Protein AF-A0A293LR95-F1 (afdb_monomer_lite)

Sequence (285 aa):
MDRLLIAPPTRTHLHTFGISVPTVKSVPVISGLSCTAEVAETAFYRFSTVPKTAVKLDGDFQRSINSRISNLPSVLGDGILLSRDGLRAVVHVVGESSPILRDVMTAVFNDTLMVDLRFSLHGQDSFFFVQPSQSKSEEDWVQLGRLGTMFNITKHTVDTTADGGSGGPKTLVDIRMHSTSVTVNIRYGTTLQDERQRLIRHFRRRAVAEAWALEQDLLKMGHKGSHDWTKGEAEELMDAGVVSRYFGTDIHDIERYPQLADDPTNVVFRKETSRKRRGRTRRPR

Secondary structure (DSSP, 8-state):
------PPPP---------------------HHHHHHHHHHHHHT----SPPP-----TTS--TTT-SSPPPPPTT-TTEEEEEETTEEEEEE-SS--HHHHHHHHHHHTT-EE----EEETTEEEEEEEES-STHHHHHHHHHHTTGGGSEEEEEEEEGGGTT-SS---EEEEEEEE-SSEEEEEEES--HHHHHHHHHHHHHHHHHHHHHHHHHHHHHTT---SS---HHHHHHHHHHSS-TTEEEEESS-TTT-GGGGG-GGGEEEEE--GGGTTS------

pLDDT: mean 78.79, std 19.75, range [27.72, 96.38]

Organism: Ornithodoros erraticus (NCBI:txid265619)

Foldseek 3Di:
DDDDDDDDDDPDDDPDPDPPPPPPPPPPPCDPVNVVVVVVVVVVPDPDPDPDPPPPPVPPPDPPPDPPDDDDADLLHPQWDWDDDPQAIAIGGGPDDDPLSNVLCCVQRGRWGWQPAWDADPQAIETETEAQAQVCPVVSVVSVVSCPPSWDKDKDWDFCPPVPDPDPTDIKIWIWTDDPRYIYIYIYNDDSVVVNVVVLVVLLVQLQLVLLVVQLVCLVVVHDHLDDDDPVQNVCCVPVSDGPQKGWDFQDDCVVVVNCSNHNVRTDIDGHDPPPPPPDDDDDD

Structure (mmCIF, N/CA/C/O backbone):
data_AF-A0A293LR95-F1
#
_entry.id   AF-A0A293LR95-F1
#
loop_
_atom_site.group_PDB
_atom_site.id
_atom_site.type_symbol
_atom_site.label_atom_id
_atom_site.label_alt_id
_atom_site.label_comp_id
_atom_site.label_asym_id
_atom_site.label_entity_id
_atom_site.label_seq_id
_atom_site.pdbx_PDB_ins_code
_atom_site.Cartn_x
_atom_site.Cartn_y
_atom_site.Cartn_z
_atom_site.occupancy
_atom_site.B_iso_or_equiv
_atom_site.auth_seq_id
_atom_site.auth_comp_id
_atom_site.auth_asym_id
_atom_site.auth_atom_id
_atom_site.pdbx_PDB_model_num
ATOM 1 N N . MET A 1 1 ? -31.761 -65.624 -28.614 1.00 40.03 1 MET A N 1
ATOM 2 C CA . MET A 1 1 ? -30.452 -65.011 -28.309 1.00 40.03 1 MET A CA 1
ATOM 3 C C . MET A 1 1 ? -30.732 -63.641 -27.729 1.00 40.03 1 MET A C 1
ATOM 5 O O . MET A 1 1 ? -30.937 -62.692 -28.473 1.00 40.03 1 MET A O 1
ATOM 9 N N . ASP A 1 2 ? -30.837 -63.591 -26.405 1.00 35.81 2 ASP A N 1
ATOM 10 C CA . ASP A 1 2 ? -31.051 -62.370 -25.638 1.00 35.81 2 ASP A CA 1
ATOM 11 C C . ASP A 1 2 ? -29.798 -61.499 -25.636 1.00 35.81 2 ASP A C 1
ATOM 13 O O . ASP A 1 2 ? -28.707 -61.966 -25.302 1.00 35.81 2 ASP A O 1
ATOM 17 N N . ARG A 1 3 ? -29.974 -60.208 -25.918 1.00 36.19 3 ARG A N 1
ATOM 18 C CA . ARG A 1 3 ? -29.158 -59.153 -25.317 1.00 36.19 3 ARG A CA 1
ATOM 19 C C . ARG A 1 3 ? -30.069 -57.999 -24.917 1.00 36.19 3 ARG A C 1
ATOM 21 O O . ARG A 1 3 ? -30.550 -57.250 -25.760 1.00 36.19 3 ARG A O 1
ATOM 28 N N . LEU A 1 4 ? -30.289 -57.901 -23.606 1.00 33.72 4 LEU A N 1
ATOM 29 C CA . LEU A 1 4 ? -30.849 -56.739 -22.927 1.00 33.72 4 LEU A CA 1
ATOM 30 C C . LEU A 1 4 ? -30.037 -55.482 -23.271 1.00 33.72 4 LEU A C 1
ATOM 32 O O . LEU A 1 4 ? -28.825 -55.449 -23.058 1.00 33.72 4 LEU A O 1
ATOM 36 N N . LEU A 1 5 ? -30.722 -54.431 -23.721 1.00 36.03 5 LEU A N 1
ATOM 37 C CA . LEU A 1 5 ? -30.224 -53.061 -23.656 1.00 36.03 5 LEU A CA 1
ATOM 38 C C . LEU A 1 5 ? -30.833 -52.403 -22.419 1.00 36.03 5 LEU A C 1
ATOM 40 O O . LEU A 1 5 ? -32.041 -52.198 -22.326 1.00 36.03 5 LEU A O 1
ATOM 44 N N . ILE A 1 6 ? -29.969 -52.127 -21.447 1.00 37.50 6 ILE A N 1
ATOM 45 C CA . ILE A 1 6 ? -30.283 -51.400 -20.221 1.00 37.50 6 ILE A CA 1
ATOM 46 C C . ILE A 1 6 ? -30.475 -49.929 -20.600 1.00 37.50 6 ILE A C 1
ATOM 48 O O . ILE A 1 6 ? -29.542 -49.274 -21.063 1.00 37.50 6 ILE A O 1
ATOM 52 N N . ALA A 1 7 ? -31.690 -49.416 -20.416 1.00 36.31 7 ALA A N 1
ATOM 53 C CA . ALA A 1 7 ? -31.986 -47.996 -20.542 1.00 36.31 7 ALA A CA 1
ATOM 54 C C . ALA A 1 7 ? -31.411 -47.232 -19.331 1.00 36.31 7 ALA A C 1
ATOM 56 O O . ALA A 1 7 ? -31.659 -47.639 -18.192 1.00 36.31 7 ALA A O 1
ATOM 57 N N . PRO A 1 8 ? -30.669 -46.127 -19.524 1.00 37.28 8 PRO A N 1
ATOM 58 C CA . PRO A 1 8 ? -30.324 -45.241 -18.424 1.00 37.28 8 PRO A CA 1
ATOM 59 C C . PRO A 1 8 ? -31.565 -44.436 -17.986 1.00 37.28 8 PRO A C 1
ATOM 61 O O . PRO A 1 8 ? -32.399 -44.075 -18.821 1.00 37.28 8 PRO A O 1
ATOM 64 N N . PRO A 1 9 ? -31.720 -44.167 -16.678 1.00 35.94 9 PRO A N 1
ATOM 65 C CA . PRO A 1 9 ? -32.962 -43.664 -16.109 1.00 35.94 9 PRO A CA 1
ATOM 66 C C . PRO A 1 9 ? -33.277 -42.231 -16.548 1.00 35.94 9 PRO A C 1
ATOM 68 O O . PRO A 1 9 ? -32.452 -41.319 -16.475 1.00 35.94 9 PRO A O 1
ATOM 71 N N . THR A 1 10 ? -34.533 -42.045 -16.944 1.00 37.34 10 THR A N 1
ATOM 72 C CA . THR A 1 10 ? -35.208 -40.766 -17.158 1.00 37.34 10 THR A CA 1
ATOM 73 C C . THR A 1 10 ? -35.093 -39.883 -15.919 1.00 37.34 10 THR A C 1
ATOM 75 O O . THR A 1 10 ? -35.574 -40.251 -14.845 1.00 37.34 10 THR A O 1
ATOM 78 N N . ARG A 1 11 ? -34.494 -38.695 -16.059 1.00 34.59 11 ARG A N 1
ATOM 79 C CA . ARG A 1 11 ? -34.481 -37.686 -14.996 1.00 34.59 11 ARG A CA 1
ATOM 80 C C . ARG A 1 11 ? -35.870 -37.054 -14.911 1.00 34.59 11 ARG A C 1
ATOM 82 O O . ARG A 1 11 ? -36.203 -36.124 -15.637 1.00 34.59 11 ARG A O 1
ATOM 89 N N . THR A 1 12 ? -36.691 -37.634 -14.047 1.00 32.47 12 THR A N 1
ATOM 90 C CA . THR A 1 12 ? -37.993 -37.128 -13.623 1.00 32.47 12 THR A CA 1
ATOM 91 C C . THR A 1 12 ? -37.877 -35.693 -13.118 1.00 32.47 12 THR A C 1
ATOM 93 O O . THR A 1 12 ? -36.988 -35.375 -12.325 1.00 32.47 12 THR A O 1
ATOM 96 N N . HIS A 1 13 ? -38.809 -34.847 -13.560 1.00 38.03 13 HIS A N 1
ATOM 97 C CA . HIS A 1 13 ? -39.104 -33.552 -12.963 1.00 38.03 13 HIS A CA 1
ATOM 98 C C . HIS A 1 13 ? -39.199 -33.679 -11.438 1.00 38.03 13 HIS A C 1
ATOM 100 O O . HIS A 1 13 ? -40.112 -34.313 -10.915 1.00 38.03 13 HIS A O 1
ATOM 106 N N . LEU A 1 14 ? -38.285 -33.024 -10.731 1.00 29.05 14 LEU A N 1
ATOM 107 C CA . LEU A 1 14 ? -38.487 -32.624 -9.349 1.00 29.05 14 LEU A CA 1
ATOM 108 C C . LEU A 1 14 ? -38.259 -31.120 -9.297 1.00 29.05 14 LEU A C 1
ATOM 110 O O . LEU A 1 14 ? -37.135 -30.630 -9.381 1.00 29.05 14 LEU A O 1
ATOM 114 N N . HIS A 1 15 ? -39.370 -30.391 -9.194 1.00 37.19 15 HIS A N 1
ATOM 115 C CA . HIS A 1 15 ? -39.372 -29.051 -8.636 1.00 37.19 15 HIS A CA 1
ATOM 116 C C . HIS A 1 15 ? -38.842 -29.163 -7.207 1.00 37.19 15 HIS A C 1
ATOM 118 O O . HIS A 1 15 ? -39.551 -29.558 -6.286 1.00 37.19 15 HIS A O 1
ATOM 124 N N . THR A 1 16 ? -37.570 -28.844 -7.025 1.00 27.72 16 THR A N 1
ATOM 125 C CA . THR A 1 16 ? -36.994 -28.582 -5.715 1.00 27.72 16 THR A CA 1
ATOM 126 C C . THR A 1 16 ? -36.481 -27.158 -5.774 1.00 27.72 16 THR A C 1
ATOM 128 O O . THR A 1 16 ? -35.630 -26.839 -6.602 1.00 27.72 16 THR A O 1
ATOM 131 N N . PHE A 1 17 ? -37.039 -26.293 -4.928 1.00 37.84 17 PHE A N 1
ATOM 132 C CA . PHE A 1 17 ? -36.485 -24.978 -4.627 1.00 37.84 17 PHE A CA 1
ATOM 133 C C . PHE A 1 17 ? -35.116 -25.182 -3.966 1.00 37.84 17 PHE A C 1
ATOM 135 O O . PHE A 1 17 ? -34.981 -25.196 -2.747 1.00 37.84 17 PHE A O 1
ATOM 142 N N . GLY A 1 18 ? -34.107 -25.442 -4.791 1.00 28.31 18 GLY A N 1
ATOM 143 C CA . GLY A 1 18 ? -32.715 -25.493 -4.398 1.00 28.31 18 GLY A CA 1
ATOM 144 C C . GLY A 1 18 ? -32.164 -24.082 -4.450 1.00 28.31 18 GLY A C 1
ATOM 145 O O . GLY A 1 18 ? -32.133 -23.467 -5.514 1.00 28.31 18 GLY A O 1
ATOM 146 N N . ILE A 1 19 ? -31.740 -23.579 -3.294 1.00 31.78 19 ILE A N 1
ATOM 147 C CA . ILE A 1 19 ? -30.858 -22.421 -3.177 1.00 31.78 19 ILE A CA 1
ATOM 148 C C . ILE A 1 19 ? -29.710 -22.647 -4.164 1.00 31.78 19 ILE A C 1
ATOM 150 O O . ILE A 1 19 ? -28.880 -23.536 -3.965 1.00 31.78 19 ILE A O 1
ATOM 154 N N . SER A 1 20 ? -29.694 -21.892 -5.263 1.00 32.06 20 SER A N 1
ATOM 155 C CA . SER A 1 20 ? -28.559 -21.891 -6.169 1.00 32.06 20 SER A CA 1
ATOM 156 C C . SER A 1 20 ? -27.410 -21.261 -5.400 1.00 32.06 20 SER A C 1
ATOM 158 O O . SER A 1 20 ? -27.331 -20.039 -5.278 1.00 32.06 20 SER A O 1
ATOM 160 N N . VAL A 1 21 ? -26.532 -22.093 -4.847 1.00 33.56 21 VAL A N 1
ATOM 161 C CA . VAL A 1 21 ? -25.186 -21.648 -4.510 1.00 33.56 21 VAL A CA 1
ATOM 162 C C . VAL A 1 21 ? -24.643 -21.049 -5.806 1.00 33.56 21 VAL A C 1
ATOM 164 O O . VAL A 1 21 ? -24.606 -21.770 -6.809 1.00 33.56 21 VAL A O 1
ATOM 167 N N . PRO A 1 22 ? -24.293 -19.752 -5.854 1.00 35.66 22 PRO A N 1
ATOM 168 C CA . PRO A 1 22 ? -23.612 -19.215 -7.010 1.00 35.66 22 PRO A CA 1
ATOM 169 C C . PRO A 1 22 ? -22.263 -19.921 -7.043 1.00 35.66 22 PRO A C 1
ATOM 171 O O . PRO A 1 22 ? -21.322 -19.546 -6.348 1.00 35.66 22 PRO A O 1
ATOM 174 N N . THR A 1 23 ? -22.176 -21.002 -7.815 1.00 38.53 23 THR A N 1
ATOM 175 C CA . THR A 1 23 ? -20.898 -21.519 -8.267 1.00 38.53 23 THR A CA 1
ATOM 176 C C . THR A 1 23 ? -20.292 -20.366 -9.039 1.00 38.53 23 THR A C 1
ATOM 178 O O . THR A 1 23 ? -20.709 -20.081 -10.165 1.00 38.53 23 THR A O 1
ATOM 181 N N . VAL A 1 24 ? -19.380 -19.637 -8.395 1.00 41.62 24 VAL A N 1
ATOM 182 C CA . VAL A 1 24 ? -18.473 -18.729 -9.081 1.00 41.62 24 VAL A CA 1
ATOM 183 C C . VAL A 1 24 ? -17.899 -19.577 -10.199 1.00 41.62 24 VAL A C 1
ATOM 185 O O . VAL A 1 24 ? -17.197 -20.550 -9.927 1.00 41.62 24 VAL A O 1
ATOM 188 N N . LYS A 1 25 ? -18.304 -19.290 -11.441 1.00 39.50 25 LYS A N 1
ATOM 189 C CA . LYS A 1 25 ? -17.692 -19.888 -12.618 1.00 39.50 25 LYS A CA 1
ATOM 190 C C . LYS A 1 25 ? -16.235 -19.458 -12.527 1.00 39.50 25 LYS A C 1
ATOM 192 O O . LYS A 1 25 ? -15.903 -18.333 -12.890 1.00 39.50 25 LYS A O 1
ATOM 197 N N . SER A 1 26 ? -15.397 -20.314 -11.936 1.00 42.16 26 SER A N 1
ATOM 198 C CA . SER A 1 26 ? -13.949 -20.238 -12.059 1.00 42.16 26 SER A CA 1
ATOM 199 C C . SER A 1 26 ? -13.726 -20.017 -13.533 1.00 42.16 26 SER A C 1
ATOM 201 O O . SER A 1 26 ? -14.242 -20.833 -14.296 1.00 42.16 26 SER A O 1
ATOM 203 N N . VAL A 1 27 ? -13.110 -18.900 -13.919 1.00 47.06 27 VAL A N 1
ATOM 204 C CA . VAL A 1 27 ? -12.884 -18.578 -15.328 1.00 47.06 27 VAL A CA 1
ATOM 205 C C . VAL A 1 27 ? -12.235 -19.823 -15.920 1.00 47.06 27 VAL A C 1
ATOM 207 O O . VAL A 1 27 ? -11.077 -20.095 -15.588 1.00 47.06 27 VAL A O 1
ATOM 210 N N . PRO A 1 28 ? -12.972 -20.669 -16.668 1.00 54.28 28 PRO A N 1
ATOM 211 C CA . PRO A 1 28 ? -12.328 -21.814 -17.250 1.00 54.28 28 PRO A CA 1
ATOM 212 C C . PRO A 1 28 ? -11.357 -21.182 -18.235 1.00 54.28 28 PRO A C 1
ATOM 214 O O . PRO A 1 28 ? -11.666 -20.156 -18.847 1.00 54.28 28 PRO A O 1
ATOM 217 N N . VAL A 1 29 ? -10.179 -21.759 -18.406 1.00 57.78 29 VAL A N 1
ATOM 218 C CA . VAL A 1 29 ? -9.491 -21.543 -19.672 1.00 57.78 29 VAL A CA 1
ATOM 219 C C . VAL A 1 29 ? -10.462 -22.099 -20.709 1.00 57.78 29 VAL A C 1
ATOM 221 O O . VAL A 1 29 ? -10.585 -23.314 -20.854 1.00 57.78 29 VAL A O 1
ATOM 224 N N . ILE A 1 30 ? -11.278 -21.217 -21.294 1.00 60.97 30 ILE A N 1
ATOM 225 C CA . ILE A 1 30 ? -12.291 -21.579 -22.273 1.00 60.97 30 ILE A CA 1
ATOM 226 C C . ILE A 1 30 ? -11.470 -22.023 -23.469 1.00 60.97 30 ILE A C 1
ATOM 228 O O . ILE A 1 30 ? -10.958 -21.209 -24.235 1.00 60.97 30 ILE A O 1
ATOM 232 N N . SER A 1 31 ? -11.280 -23.332 -23.585 1.00 78.31 31 SER A N 1
ATOM 233 C CA . SER A 1 31 ? -10.776 -23.916 -24.810 1.00 78.31 31 SER A CA 1
ATOM 234 C C . SER A 1 31 ? -11.666 -23.427 -25.948 1.00 78.31 31 SER A C 1
ATOM 236 O O . SER A 1 31 ? -12.889 -23.329 -25.794 1.00 78.31 31 SER A O 1
ATOM 238 N N . GLY A 1 32 ? -11.076 -23.165 -27.115 1.00 76.38 32 GLY A N 1
ATOM 239 C CA . GLY A 1 32 ? -11.869 -22.918 -28.319 1.00 76.38 32 GLY A CA 1
ATOM 240 C C . GLY A 1 32 ? -12.933 -24.006 -28.502 1.00 76.38 32 GLY A C 1
ATOM 241 O O . GLY A 1 32 ? -14.066 -23.698 -28.847 1.00 76.38 32 GLY A O 1
ATOM 242 N N . LEU A 1 33 ? -12.618 -25.250 -28.115 1.00 81.31 33 LEU A N 1
ATOM 243 C CA . LEU A 1 33 ? -13.546 -26.378 -28.137 1.00 81.31 33 LEU A CA 1
ATOM 244 C C . LEU A 1 33 ? -14.716 -26.226 -27.157 1.00 81.31 33 LEU A C 1
ATOM 246 O O . LEU A 1 33 ? -15.849 -26.507 -27.538 1.00 81.31 33 LEU A O 1
ATOM 250 N N . SER A 1 34 ? -14.485 -25.750 -25.928 1.00 79.06 34 SER A N 1
ATOM 251 C CA . SER A 1 34 ? -15.588 -25.505 -24.986 1.00 79.06 34 SER A CA 1
ATOM 252 C C . SER A 1 34 ? -16.487 -24.369 -25.467 1.00 79.06 34 SER A C 1
ATOM 254 O O . SER A 1 34 ? -17.701 -24.477 -25.347 1.00 79.06 34 SER A O 1
ATOM 256 N N . CYS A 1 35 ? -15.909 -23.338 -26.095 1.00 77.62 35 CYS A N 1
ATOM 257 C CA . CYS A 1 35 ? -16.689 -22.293 -26.756 1.00 77.62 35 CYS A CA 1
ATOM 258 C C . CYS A 1 35 ? -17.521 -22.878 -27.910 1.00 77.62 35 CYS A C 1
ATOM 260 O O . CYS A 1 35 ? -18.722 -22.644 -27.982 1.00 77.62 35 CYS A O 1
ATOM 262 N N . THR A 1 36 ? -16.928 -23.711 -28.776 1.00 80.62 36 THR A N 1
ATOM 263 C CA . THR A 1 36 ? -17.678 -24.340 -29.877 1.00 80.62 36 THR A CA 1
ATOM 264 C C . THR A 1 36 ? -18.771 -25.290 -29.395 1.00 80.62 36 THR A C 1
ATOM 266 O O . THR A 1 36 ? -19.841 -25.328 -29.997 1.00 80.62 36 THR A O 1
ATOM 269 N N . ALA A 1 37 ? -18.534 -26.025 -28.306 1.00 82.94 37 ALA A N 1
ATOM 270 C CA . ALA A 1 37 ? -19.524 -26.911 -27.710 1.00 82.94 37 ALA A CA 1
ATOM 271 C C . ALA A 1 37 ? -20.702 -26.110 -27.141 1.00 82.94 37 ALA A C 1
ATOM 273 O O . ALA A 1 37 ? -21.846 -26.450 -27.418 1.00 82.94 37 ALA A O 1
ATOM 274 N N . GLU A 1 38 ? -20.434 -25.004 -26.441 1.00 81.69 38 GLU A N 1
ATOM 275 C CA . GLU A 1 38 ? -21.471 -24.100 -25.930 1.00 81.69 38 GLU A CA 1
ATOM 276 C C . GLU A 1 38 ? -22.263 -23.446 -27.075 1.00 81.69 38 GLU A C 1
ATOM 278 O O . GLU A 1 38 ? -23.490 -23.374 -27.029 1.00 81.69 38 GLU A O 1
ATOM 283 N N . VAL A 1 39 ? -21.598 -23.038 -28.161 1.00 82.88 39 VAL A N 1
ATOM 284 C CA . VAL A 1 39 ? -22.273 -22.521 -29.364 1.00 82.88 39 VAL A CA 1
ATOM 285 C C . VAL A 1 39 ? -23.169 -23.589 -30.004 1.00 82.88 39 VAL A C 1
ATOM 287 O O . VAL A 1 39 ? -24.309 -23.295 -30.362 1.00 82.88 39 VAL A O 1
ATOM 290 N N . ALA A 1 40 ? -22.696 -24.831 -30.124 1.00 84.38 40 ALA A N 1
ATOM 291 C CA . ALA A 1 40 ? -23.481 -25.928 -30.688 1.00 84.38 40 ALA A CA 1
ATOM 292 C C . ALA A 1 40 ? -24.675 -26.304 -29.793 1.00 84.38 40 ALA A C 1
ATOM 294 O O . ALA A 1 40 ? -25.784 -26.493 -30.287 1.00 84.38 40 ALA A O 1
ATOM 295 N N . GLU A 1 41 ? -24.469 -26.358 -28.479 1.00 84.19 41 GLU A N 1
ATOM 296 C CA . GLU A 1 41 ? -25.500 -26.663 -27.488 1.00 84.19 41 GLU A CA 1
ATOM 297 C C . GLU A 1 41 ? -26.581 -25.570 -27.446 1.00 84.19 41 GLU A C 1
ATOM 299 O O . GLU A 1 41 ? -27.778 -25.858 -27.513 1.00 84.19 41 GLU A O 1
ATOM 304 N N . THR A 1 42 ? -26.177 -24.298 -27.417 1.00 82.00 42 THR A N 1
ATOM 305 C CA . THR A 1 42 ? -27.111 -23.160 -27.437 1.00 82.00 42 THR A CA 1
ATOM 306 C C . THR A 1 42 ? -27.885 -23.062 -28.750 1.00 82.00 42 THR A C 1
ATOM 308 O O . THR A 1 42 ? -29.057 -22.680 -28.734 1.00 82.00 42 THR A O 1
ATOM 311 N N . ALA A 1 43 ? -27.272 -23.432 -29.880 1.00 81.44 43 ALA A N 1
ATOM 312 C CA . ALA A 1 43 ? -27.964 -23.554 -31.159 1.00 81.44 43 ALA A CA 1
ATOM 313 C C . ALA A 1 43 ? -28.956 -24.729 -31.168 1.00 81.44 43 ALA A C 1
ATOM 315 O O . ALA A 1 43 ? -30.063 -24.577 -31.679 1.00 81.44 43 ALA A O 1
ATOM 316 N N . PHE A 1 44 ? -28.600 -25.871 -30.571 1.00 84.12 44 PHE A N 1
ATOM 317 C CA . PHE A 1 44 ? -29.457 -27.057 -30.504 1.00 84.12 44 PHE A CA 1
ATOM 318 C C . PHE A 1 44 ? -30.724 -26.829 -29.665 1.00 84.12 44 PHE A C 1
ATOM 320 O O . PHE A 1 44 ? -31.817 -27.198 -30.087 1.00 84.12 44 PHE A O 1
ATOM 327 N N . TYR A 1 45 ? -30.616 -26.158 -28.513 1.00 83.62 45 TYR A N 1
ATOM 328 C CA . TYR A 1 45 ? -31.775 -25.827 -27.667 1.00 83.62 45 TYR A CA 1
ATOM 329 C C . TYR A 1 45 ? -32.612 -24.644 -28.178 1.00 83.62 45 TYR A C 1
ATOM 331 O O . TYR A 1 45 ? -33.565 -24.209 -27.522 1.00 83.62 45 TYR A O 1
ATOM 339 N N . ARG A 1 46 ? -32.278 -24.081 -29.344 1.00 78.56 46 ARG A N 1
ATOM 340 C CA . ARG A 1 46 ? -32.984 -22.932 -29.900 1.00 78.56 46 ARG A CA 1
ATOM 341 C C . ARG A 1 46 ? -34.186 -23.377 -30.732 1.00 78.56 46 ARG A C 1
ATOM 343 O O . ARG A 1 46 ? -34.066 -23.705 -31.904 1.00 78.56 46 ARG A O 1
ATOM 350 N N . PHE A 1 47 ? -35.375 -23.266 -30.148 1.00 82.50 47 PHE A N 1
ATOM 351 C CA . PHE A 1 47 ? -36.636 -23.616 -30.817 1.00 82.50 47 PHE A CA 1
ATOM 352 C C . PHE A 1 47 ? -37.121 -22.603 -31.872 1.00 82.50 47 PHE A C 1
ATOM 354 O O . PHE A 1 47 ? -38.002 -22.926 -32.662 1.00 82.50 47 PHE A O 1
ATOM 361 N N . SER A 1 48 ? -36.578 -21.379 -31.895 1.00 80.06 48 SER A N 1
ATOM 362 C CA . SER A 1 48 ? -36.975 -20.336 -32.853 1.00 80.06 48 SER A CA 1
ATOM 363 C C . SER A 1 48 ? -35.865 -20.026 -33.852 1.00 80.06 48 SER A C 1
ATOM 365 O O . SER A 1 48 ? -34.747 -19.667 -33.470 1.00 80.06 48 SER A O 1
ATOM 367 N N . THR A 1 49 ? -36.208 -20.089 -35.137 1.00 78.19 49 THR A N 1
ATOM 368 C CA . THR A 1 49 ? -35.350 -19.695 -36.263 1.00 78.19 49 THR A CA 1
ATOM 369 C C . THR A 1 49 ? -35.251 -18.180 -36.426 1.00 78.19 49 THR A C 1
ATOM 371 O O . THR A 1 49 ? -34.363 -17.694 -37.125 1.00 78.19 49 THR A O 1
ATOM 374 N N . VAL A 1 50 ? -36.119 -17.414 -35.755 1.00 79.69 50 VAL A N 1
ATOM 375 C CA . VAL A 1 50 ? -36.097 -15.953 -35.813 1.00 79.69 50 VAL A CA 1
ATOM 376 C C . VAL A 1 50 ? -34.853 -15.451 -35.070 1.00 79.69 50 VAL A C 1
ATOM 378 O O . VAL A 1 50 ? -34.674 -15.786 -33.889 1.00 79.69 50 VAL A O 1
ATOM 381 N N . PRO A 1 51 ? -33.961 -14.671 -35.714 1.00 69.12 51 PRO A N 1
ATOM 382 C CA . PRO A 1 51 ? -32.867 -14.001 -35.023 1.00 69.12 51 PRO A CA 1
ATOM 383 C C . PRO A 1 51 ? -33.444 -13.137 -33.900 1.00 69.12 51 PRO A C 1
ATOM 385 O O . PRO A 1 51 ? -34.373 -12.369 -34.135 1.00 69.12 51 PRO A O 1
ATOM 388 N N . LYS A 1 52 ? -32.919 -13.260 -32.669 1.00 63.31 52 LYS A N 1
ATOM 389 C CA . LYS A 1 52 ? -33.243 -12.284 -31.620 1.00 63.31 52 LYS A CA 1
ATOM 390 C C . LYS A 1 52 ? -32.923 -10.910 -32.201 1.00 63.31 52 LYS A C 1
ATOM 392 O O . LYS A 1 52 ? -31.796 -10.695 -32.642 1.00 63.31 52 LYS A O 1
ATOM 397 N N . THR A 1 53 ? -33.908 -10.021 -32.253 1.00 65.06 53 THR A N 1
ATOM 398 C CA . THR A 1 53 ? -33.692 -8.654 -32.718 1.00 65.06 53 THR A CA 1
ATOM 399 C C . THR A 1 53 ? -32.615 -8.038 -31.839 1.00 65.06 53 THR A C 1
ATOM 401 O O . THR A 1 53 ? -32.817 -7.891 -30.631 1.00 65.06 53 THR A O 1
ATOM 404 N N . ALA A 1 54 ? -31.474 -7.691 -32.431 1.00 63.41 54 ALA A N 1
ATOM 405 C CA . ALA A 1 54 ? -30.543 -6.769 -31.813 1.00 63.41 54 ALA A CA 1
ATOM 406 C C . ALA A 1 54 ? -31.252 -5.413 -31.799 1.00 63.41 54 ALA A C 1
ATOM 408 O O . ALA A 1 54 ? -31.109 -4.614 -32.721 1.00 63.41 54 ALA A O 1
ATOM 409 N N . VAL A 1 55 ? -32.097 -5.180 -30.787 1.00 55.22 55 VAL A N 1
ATOM 410 C CA . VAL A 1 55 ? -32.407 -3.811 -30.381 1.00 55.22 55 VAL A CA 1
ATOM 411 C C . VAL A 1 55 ? -31.050 -3.137 -30.311 1.00 55.22 55 VAL A C 1
ATOM 413 O O . VAL A 1 55 ? -30.153 -3.666 -29.652 1.00 55.22 55 VAL A O 1
ATOM 416 N N . LYS A 1 56 ? -30.887 -2.064 -31.083 1.00 51.19 56 LYS A N 1
ATOM 417 C CA . LYS A 1 56 ? -29.643 -1.318 -31.226 1.00 51.19 56 LYS A CA 1
ATOM 418 C C . LYS A 1 56 ? -29.344 -0.615 -29.898 1.00 51.19 56 LYS A C 1
ATOM 420 O O . LYS A 1 56 ? -29.491 0.588 -29.758 1.00 51.19 56 LYS A O 1
ATOM 425 N N . LEU A 1 57 ? -29.003 -1.397 -28.881 1.00 55.00 57 LEU A N 1
ATOM 426 C CA . LEU A 1 57 ? -28.056 -0.985 -27.872 1.00 55.00 57 LEU A CA 1
ATOM 427 C C . LEU A 1 57 ? -26.768 -0.887 -28.676 1.00 55.00 57 LEU A C 1
ATOM 429 O O . LEU A 1 57 ? -26.230 -1.929 -29.046 1.00 55.00 57 LEU A O 1
ATOM 433 N N . ASP A 1 58 ? -26.390 0.324 -29.093 1.00 52.12 58 ASP A N 1
ATOM 434 C CA . ASP A 1 58 ? -25.129 0.555 -29.797 1.00 52.12 58 ASP A CA 1
ATOM 435 C C . ASP A 1 58 ? -24.038 -0.236 -29.065 1.00 52.12 58 ASP A C 1
ATOM 437 O O . ASP A 1 58 ? -23.723 0.013 -27.900 1.00 52.12 58 ASP A O 1
ATOM 441 N N . GLY A 1 59 ? -23.564 -1.291 -29.730 1.00 49.75 59 GLY A N 1
ATOM 442 C CA . GLY A 1 59 ? -22.777 -2.376 -29.148 1.00 49.75 59 GLY A CA 1
ATOM 443 C C . GLY A 1 59 ? -21.339 -1.990 -28.822 1.00 49.75 59 GLY A C 1
ATOM 444 O O . GLY A 1 59 ? -20.508 -2.873 -28.635 1.00 49.75 59 GLY A O 1
ATOM 445 N N . ASP A 1 60 ? -21.045 -0.695 -28.731 1.00 49.91 60 ASP A N 1
ATOM 446 C CA . ASP A 1 60 ? -19.688 -0.169 -28.608 1.00 49.91 60 ASP A CA 1
ATOM 447 C C . ASP A 1 60 ? -19.257 0.114 -27.159 1.00 49.91 60 ASP A C 1
ATOM 449 O O . ASP A 1 60 ? -18.112 0.492 -26.926 1.00 49.91 60 ASP A O 1
ATOM 453 N N . PHE A 1 61 ? -20.099 -0.148 -26.149 1.00 48.75 61 PHE A N 1
ATOM 454 C CA . PHE A 1 61 ? -19.739 0.101 -24.739 1.00 48.75 61 PHE A CA 1
ATOM 455 C C . PHE A 1 61 ? -19.936 -1.074 -23.782 1.00 48.75 61 PHE A C 1
ATOM 457 O O . PHE A 1 61 ? -20.181 -0.883 -22.592 1.00 48.75 61 PHE A O 1
ATOM 464 N N . GLN A 1 62 ? -19.750 -2.309 -24.247 1.00 49.41 62 GLN A N 1
ATOM 465 C CA . GLN A 1 62 ? -19.580 -3.417 -23.307 1.00 49.41 62 GLN A CA 1
ATOM 466 C C . GLN A 1 62 ? -18.390 -4.303 -23.661 1.00 49.41 62 GLN A C 1
ATOM 468 O O . GLN A 1 62 ? -18.511 -5.500 -23.908 1.00 49.41 62 GLN A O 1
ATOM 473 N N . ARG A 1 63 ? -17.184 -3.727 -23.551 1.00 51.50 63 ARG A N 1
ATOM 474 C CA . ARG A 1 63 ? -16.062 -4.540 -23.068 1.00 51.50 63 ARG A CA 1
ATOM 475 C C . ARG A 1 63 ? -16.487 -5.118 -21.716 1.00 51.50 63 ARG A C 1
ATOM 477 O O . ARG A 1 63 ? -16.817 -4.376 -20.793 1.00 51.50 63 ARG A O 1
ATOM 484 N N . SER A 1 64 ? -16.493 -6.443 -21.595 1.00 52.56 64 SER A N 1
ATOM 485 C CA . SER A 1 64 ? -16.941 -7.185 -20.408 1.00 52.56 64 SER A CA 1
ATOM 486 C C . SER A 1 64 ? -15.974 -7.094 -19.217 1.00 52.56 64 SER A C 1
ATOM 488 O O . SER A 1 64 ? -15.841 -8.042 -18.446 1.00 52.56 64 SER A O 1
ATOM 490 N N . ILE A 1 65 ? -15.276 -5.970 -19.064 1.00 54.44 65 ILE A N 1
ATOM 491 C CA . ILE A 1 65 ? -14.459 -5.656 -17.895 1.00 54.44 65 ILE A CA 1
ATOM 492 C C . ILE A 1 65 ? -14.895 -4.264 -17.420 1.00 54.44 65 ILE A C 1
ATOM 494 O O . ILE A 1 65 ? -14.196 -3.274 -17.574 1.00 54.44 65 ILE A O 1
ATOM 498 N N . ASN A 1 66 ? -16.118 -4.193 -16.890 1.00 54.03 66 ASN A N 1
ATOM 499 C CA . ASN A 1 66 ? -16.583 -3.139 -15.982 1.00 54.03 66 ASN A CA 1
ATOM 500 C C . ASN A 1 66 ? -16.439 -1.661 -16.413 1.00 54.03 66 ASN A C 1
ATOM 502 O O . ASN A 1 66 ? -16.153 -0.827 -15.559 1.00 54.03 66 ASN A O 1
ATOM 506 N N . SER A 1 67 ? -16.731 -1.258 -17.654 1.00 53.81 67 SER A N 1
ATOM 507 C CA . SER A 1 67 ? -16.814 0.185 -17.974 1.00 53.81 67 SER A CA 1
ATOM 508 C C . SER A 1 67 ? -18.194 0.783 -17.660 1.00 53.81 67 SER A C 1
ATOM 510 O O . SER A 1 67 ? -18.829 1.387 -18.520 1.00 53.81 67 SER A O 1
ATOM 512 N N . ARG A 1 68 ? -18.696 0.618 -16.425 1.00 58.59 68 ARG A N 1
ATOM 513 C CA . ARG A 1 68 ? -19.891 1.376 -15.977 1.00 58.59 68 ARG A CA 1
ATOM 514 C C . ARG A 1 68 ? -19.572 2.846 -15.675 1.00 58.59 68 ARG A C 1
ATOM 516 O O . ARG A 1 68 ? -20.469 3.609 -15.340 1.00 58.59 68 ARG A O 1
ATOM 523 N N . ILE A 1 69 ? -18.293 3.209 -15.733 1.00 69.00 69 ILE A N 1
ATOM 524 C CA . ILE A 1 69 ? -17.737 4.515 -15.393 1.00 69.00 69 ILE A CA 1
ATOM 525 C C . ILE A 1 69 ? -16.662 4.835 -16.443 1.00 69.00 69 ILE A C 1
ATOM 527 O O . ILE A 1 69 ? -16.038 3.919 -16.989 1.00 69.00 69 ILE A O 1
ATOM 531 N N . SER A 1 70 ? -16.458 6.121 -16.734 1.00 72.81 70 SER A N 1
ATOM 532 C CA . SER A 1 70 ? -15.343 6.605 -17.553 1.00 72.81 70 SER A CA 1
ATOM 533 C C . SER A 1 70 ? -14.000 6.165 -16.966 1.00 72.81 70 SER A C 1
ATOM 535 O O . SER A 1 70 ? -13.786 6.260 -15.756 1.00 72.81 70 SER A O 1
ATOM 537 N N . ASN A 1 71 ? -13.081 5.716 -17.816 1.00 70.50 71 ASN A N 1
ATOM 538 C CA . ASN A 1 71 ? -11.720 5.404 -17.402 1.00 70.50 71 ASN A CA 1
ATOM 539 C C . ASN A 1 71 ? -10.939 6.689 -17.097 1.00 70.50 71 ASN A C 1
ATOM 541 O O . ASN A 1 71 ? -11.020 7.677 -17.823 1.00 70.50 71 ASN A O 1
ATOM 545 N N . LEU A 1 72 ? -10.147 6.656 -16.028 1.00 71.75 72 LEU A N 1
ATOM 546 C CA . LEU A 1 72 ? -9.078 7.630 -15.848 1.00 71.75 72 LEU A CA 1
ATOM 547 C C . LEU A 1 72 ? -7.921 7.273 -16.794 1.00 71.75 72 LEU A C 1
ATOM 549 O O . LEU A 1 72 ? -7.713 6.084 -17.069 1.00 71.75 72 LEU A O 1
ATOM 553 N N . PRO A 1 73 ? -7.171 8.269 -17.298 1.00 71.44 73 PRO A N 1
ATOM 554 C CA . PRO A 1 73 ? -5.974 8.002 -18.084 1.00 71.44 73 PRO A CA 1
ATOM 555 C C . PRO A 1 73 ? -4.986 7.145 -17.280 1.00 71.44 73 PRO A C 1
ATOM 557 O O . PRO A 1 73 ? -4.881 7.277 -16.057 1.00 71.44 73 PRO A O 1
ATOM 560 N N . SER A 1 74 ? -4.273 6.253 -17.974 1.00 74.38 74 SER A N 1
ATOM 561 C CA . SER A 1 74 ? -3.249 5.400 -17.365 1.00 74.38 74 SER A CA 1
ATOM 562 C C . SER A 1 74 ? -2.185 6.262 -16.690 1.00 74.38 74 SER A C 1
ATOM 564 O O . SER A 1 74 ? -1.579 7.125 -17.323 1.00 74.38 74 SER A O 1
ATOM 566 N N . VAL A 1 75 ? -1.918 6.000 -15.408 1.00 73.81 75 VAL A N 1
ATOM 567 C CA . VAL A 1 75 ? -0.893 6.731 -14.651 1.00 73.81 75 VAL A CA 1
ATOM 568 C C . VAL A 1 75 ? 0.506 6.487 -15.223 1.00 73.81 75 VAL A C 1
ATOM 570 O O . VAL A 1 75 ? 1.342 7.380 -15.195 1.00 73.81 75 VAL A O 1
ATOM 573 N N . LEU A 1 76 ? 0.758 5.306 -15.793 1.00 75.44 76 LEU A N 1
ATOM 574 C CA . LEU A 1 76 ? 2.046 4.950 -16.399 1.00 75.44 76 LEU A CA 1
ATOM 575 C C . LEU A 1 76 ? 2.166 5.396 -17.865 1.00 75.44 76 LEU A C 1
ATOM 577 O O . LEU A 1 76 ? 3.090 4.965 -18.550 1.00 75.44 76 LEU A O 1
ATOM 581 N N . GLY A 1 77 ? 1.241 6.237 -18.338 1.00 76.88 77 GLY A N 1
ATOM 582 C CA . GLY A 1 77 ? 1.141 6.661 -19.729 1.00 76.88 77 GLY A CA 1
ATOM 583 C C . GLY A 1 77 ? 0.695 5.544 -20.671 1.00 76.88 77 GLY A C 1
ATOM 584 O O . GLY A 1 77 ? 0.378 4.424 -20.253 1.00 76.88 77 GLY A O 1
ATOM 585 N N . ASP A 1 78 ? 0.661 5.878 -21.957 1.00 81.56 78 ASP A N 1
ATOM 586 C CA . ASP A 1 78 ? 0.339 4.937 -23.022 1.00 81.56 78 ASP A CA 1
ATOM 587 C C . ASP A 1 78 ? 1.593 4.185 -23.485 1.00 81.56 78 ASP A C 1
ATOM 589 O O . ASP A 1 78 ? 2.712 4.705 -23.492 1.00 81.56 78 ASP A O 1
ATOM 593 N N . GLY A 1 79 ? 1.391 2.929 -23.877 1.00 84.12 79 GLY A N 1
ATOM 594 C CA . GLY A 1 79 ? 2.426 2.083 -24.465 1.00 84.12 79 GLY A CA 1
ATOM 595 C C . GLY A 1 79 ? 3.436 1.479 -23.488 1.00 84.12 79 GLY A C 1
ATOM 596 O O . GLY A 1 79 ? 4.449 0.927 -23.920 1.00 84.12 79 GLY A O 1
ATOM 597 N N . ILE A 1 80 ? 3.162 1.531 -22.183 1.00 89.31 80 ILE A N 1
ATOM 598 C CA . ILE A 1 80 ? 3.940 0.827 -21.159 1.00 89.31 80 ILE A CA 1
ATOM 599 C C . ILE A 1 80 ? 3.044 -0.167 -20.436 1.00 89.31 80 ILE A C 1
ATOM 601 O O . ILE A 1 80 ? 1.995 0.180 -19.897 1.00 89.31 80 ILE A O 1
ATOM 605 N N . LEU A 1 81 ? 3.489 -1.416 -20.403 1.00 88.81 81 LEU A N 1
ATOM 606 C CA . LEU A 1 81 ? 2.871 -2.491 -19.651 1.00 88.81 81 LEU A CA 1
ATOM 607 C C . LEU A 1 81 ? 3.808 -2.888 -18.514 1.00 88.81 81 LEU A C 1
ATOM 609 O O . LEU A 1 81 ? 4.896 -3.411 -18.743 1.00 88.81 81 LEU A O 1
ATOM 613 N N . LEU A 1 82 ? 3.358 -2.672 -17.283 1.00 88.44 82 LEU A N 1
ATOM 614 C CA . LEU A 1 82 ? 4.015 -3.199 -16.096 1.00 88.44 82 LEU A CA 1
ATOM 615 C C . LEU A 1 82 ? 3.380 -4.544 -15.748 1.00 88.44 82 LEU A C 1
ATOM 617 O O . LEU A 1 82 ? 2.192 -4.616 -15.430 1.00 88.44 82 LEU A O 1
ATOM 621 N N . SER A 1 83 ? 4.168 -5.607 -15.823 1.00 90.50 83 SER A N 1
ATOM 622 C CA . SER A 1 83 ? 3.760 -6.958 -15.460 1.00 90.50 83 SER A CA 1
ATOM 623 C C . SER A 1 83 ? 4.593 -7.461 -14.283 1.00 90.50 83 SER A C 1
ATOM 625 O O . SER A 1 83 ? 5.576 -6.844 -13.862 1.00 90.50 83 SER A O 1
ATOM 627 N N . ARG A 1 84 ? 4.163 -8.580 -13.708 1.00 91.88 84 ARG A N 1
ATOM 628 C CA . ARG A 1 84 ? 4.862 -9.242 -12.614 1.00 91.88 84 ARG A CA 1
ATOM 629 C C . ARG A 1 84 ? 5.183 -10.665 -13.035 1.00 91.88 84 ARG A C 1
ATOM 631 O O . ARG A 1 84 ? 4.263 -11.441 -13.279 1.00 91.88 84 ARG A O 1
ATOM 638 N N . ASP A 1 85 ? 6.466 -10.998 -13.051 1.00 93.19 85 ASP A N 1
ATOM 639 C CA . ASP A 1 85 ? 6.954 -12.362 -13.228 1.00 93.19 85 ASP A CA 1
ATOM 640 C C . ASP A 1 85 ? 7.504 -12.883 -11.892 1.00 93.19 85 ASP A C 1
ATOM 642 O O . ASP A 1 85 ? 8.523 -12.420 -11.368 1.00 93.19 85 ASP A O 1
ATOM 646 N N . GLY A 1 86 ? 6.752 -13.788 -11.263 1.00 92.06 86 GLY A N 1
ATOM 647 C CA . GLY A 1 86 ? 7.025 -14.280 -9.913 1.00 92.06 86 GLY A CA 1
ATOM 648 C C . GLY A 1 86 ? 7.019 -13.166 -8.857 1.00 92.06 86 GLY A C 1
ATOM 649 O O . GLY A 1 86 ? 5.966 -12.758 -8.361 1.00 92.06 86 GLY A O 1
ATOM 650 N N . LEU A 1 87 ? 8.208 -12.697 -8.468 1.00 92.31 87 LEU A N 1
ATOM 651 C CA . LEU A 1 87 ? 8.402 -11.594 -7.513 1.00 92.31 87 LEU A CA 1
ATOM 652 C C . LEU A 1 87 ? 8.949 -10.320 -8.164 1.00 92.31 87 LEU A C 1
ATOM 654 O O . LEU A 1 87 ? 9.064 -9.303 -7.482 1.00 92.31 87 LEU A O 1
ATOM 658 N N . ARG A 1 88 ? 9.316 -10.371 -9.446 1.00 94.56 88 ARG A N 1
ATOM 659 C CA . ARG A 1 88 ? 9.951 -9.263 -10.154 1.00 94.56 88 ARG A CA 1
ATOM 660 C C . ARG A 1 88 ? 8.938 -8.507 -10.994 1.00 94.56 88 ARG A C 1
ATOM 662 O O . ARG A 1 88 ? 8.010 -9.093 -11.544 1.00 94.56 88 ARG A O 1
ATOM 669 N N . ALA A 1 89 ? 9.126 -7.203 -11.072 1.00 94.19 89 ALA A N 1
ATOM 670 C CA . ALA A 1 89 ? 8.430 -6.343 -12.001 1.00 94.19 89 ALA A CA 1
ATOM 671 C C . ALA A 1 89 ? 9.141 -6.392 -13.355 1.00 94.19 89 ALA A C 1
ATOM 673 O O . ALA A 1 89 ? 10.364 -6.259 -13.424 1.00 94.19 89 ALA A O 1
ATOM 674 N N . VAL A 1 90 ? 8.371 -6.581 -14.420 1.00 94.44 90 VAL A N 1
ATOM 675 C CA . VAL A 1 90 ? 8.866 -6.583 -15.795 1.00 94.44 90 VAL A CA 1
ATOM 676 C C . VAL A 1 90 ? 8.152 -5.475 -16.548 1.00 94.44 90 VAL A C 1
ATOM 678 O O . VAL A 1 90 ? 6.926 -5.358 -16.504 1.00 94.44 90 VAL A O 1
ATOM 681 N N . VAL A 1 91 ? 8.930 -4.633 -17.219 1.00 93.38 91 VAL A N 1
ATOM 682 C CA . VAL A 1 91 ? 8.399 -3.527 -18.016 1.00 93.38 91 VAL A CA 1
ATOM 683 C C . VAL A 1 91 ? 8.437 -3.927 -19.482 1.00 93.38 91 VAL A C 1
ATOM 685 O O 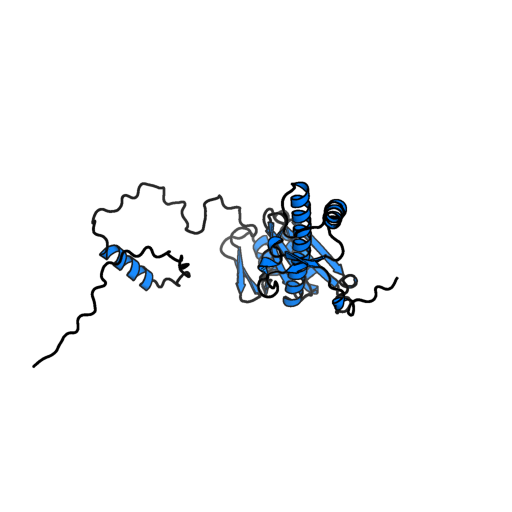. VAL A 1 91 ? 9.503 -4.153 -20.048 1.00 93.38 91 VAL A O 1
ATOM 688 N N . HIS A 1 92 ? 7.268 -3.995 -20.108 1.00 91.06 92 HIS A N 1
ATOM 689 C CA . HIS A 1 92 ? 7.130 -4.197 -21.543 1.00 91.06 92 HIS A CA 1
ATOM 690 C C . HIS A 1 92 ? 6.726 -2.891 -22.213 1.00 91.06 92 HIS A C 1
ATOM 692 O O . HIS A 1 92 ? 5.816 -2.194 -21.767 1.00 91.06 92 HIS A O 1
ATOM 698 N N . VAL A 1 93 ? 7.379 -2.589 -23.325 1.00 90.00 93 VAL A N 1
ATOM 699 C CA . VAL A 1 93 ? 7.079 -1.415 -24.140 1.00 90.00 93 VAL A CA 1
ATOM 700 C C . VAL A 1 93 ? 6.259 -1.877 -25.335 1.00 90.00 93 VAL A C 1
ATOM 702 O O . VAL A 1 93 ? 6.709 -2.726 -26.104 1.00 90.00 93 VAL A O 1
ATOM 705 N N . VAL A 1 94 ? 5.047 -1.346 -25.477 1.00 84.69 94 VAL A N 1
ATOM 706 C CA . VAL A 1 94 ? 4.082 -1.744 -26.505 1.00 84.69 94 VAL A CA 1
ATOM 707 C C . VAL A 1 94 ? 3.618 -0.498 -27.258 1.00 84.69 94 VAL A C 1
ATOM 709 O O . VAL A 1 94 ? 2.736 0.215 -26.800 1.00 84.69 94 VAL A O 1
ATOM 712 N N . GLY A 1 95 ? 4.189 -0.241 -28.434 1.00 79.62 95 GLY A N 1
ATOM 713 C CA . GLY A 1 95 ? 3.811 0.896 -29.284 1.00 79.62 95 GLY A CA 1
ATOM 714 C C . GLY A 1 95 ? 4.602 2.180 -29.013 1.00 79.62 95 GLY A C 1
ATOM 715 O O . GLY A 1 95 ? 5.719 2.142 -28.493 1.00 79.62 95 GLY A O 1
ATOM 716 N N . GLU A 1 96 ? 4.035 3.320 -29.411 1.00 76.62 96 GLU A N 1
ATOM 717 C CA . GLU A 1 96 ? 4.670 4.640 -29.311 1.00 76.62 96 GLU A CA 1
ATOM 718 C C . GLU A 1 96 ? 4.467 5.255 -27.917 1.00 76.62 96 GLU A C 1
ATOM 720 O O . GLU A 1 96 ? 3.630 6.126 -27.702 1.00 76.62 96 GLU A O 1
ATOM 725 N N . SER A 1 97 ? 5.243 4.785 -26.941 1.00 79.62 97 SER A N 1
ATOM 726 C CA . SER A 1 97 ? 5.383 5.452 -25.641 1.00 79.62 97 SER A CA 1
ATOM 727 C C . SER A 1 97 ? 6.337 6.647 -25.743 1.00 79.62 97 SER A C 1
ATOM 729 O O . SER A 1 97 ? 7.322 6.578 -26.484 1.00 79.62 97 SER A O 1
ATOM 731 N N . SER A 1 98 ? 6.137 7.690 -24.925 1.00 85.25 98 SER A N 1
ATOM 732 C CA . SER A 1 98 ? 7.126 8.772 -24.777 1.00 85.25 98 SER A CA 1
ATOM 733 C C . SER A 1 98 ? 8.520 8.186 -24.498 1.00 85.25 98 SER A C 1
ATOM 735 O O . SER A 1 98 ? 8.652 7.369 -23.579 1.00 85.25 98 SER A O 1
ATOM 737 N N . PRO A 1 99 ? 9.569 8.589 -25.242 1.00 87.56 99 PRO A N 1
ATOM 738 C CA . PRO A 1 99 ? 10.900 8.003 -25.096 1.00 87.56 99 PRO A CA 1
ATOM 739 C C . PRO A 1 99 ? 11.443 8.197 -23.678 1.00 87.56 99 PRO A C 1
ATOM 741 O O . PRO A 1 99 ? 12.047 7.290 -23.118 1.00 87.56 99 PRO A O 1
ATOM 744 N N . ILE A 1 100 ? 11.145 9.342 -23.054 1.00 89.25 100 ILE A N 1
ATOM 745 C CA . ILE A 1 100 ? 11.554 9.638 -21.676 1.00 89.25 100 ILE A CA 1
ATOM 746 C C . ILE A 1 100 ? 10.894 8.661 -20.703 1.00 89.25 100 ILE A C 1
ATOM 748 O O . ILE A 1 100 ? 11.568 8.079 -19.859 1.00 89.25 100 ILE A O 1
ATOM 752 N N . LEU A 1 101 ? 9.582 8.463 -20.833 1.00 88.75 101 LEU A N 1
ATOM 753 C CA . LEU A 1 101 ? 8.822 7.596 -19.941 1.00 88.75 101 LEU A CA 1
ATOM 754 C C . LEU A 1 101 ? 9.277 6.141 -20.079 1.00 88.75 101 LEU A C 1
ATOM 756 O O . LEU A 1 101 ? 9.552 5.486 -19.080 1.00 88.75 101 LEU A O 1
ATOM 760 N N . ARG A 1 102 ? 9.435 5.664 -21.315 1.00 90.88 102 ARG A N 1
ATOM 761 C CA . ARG A 1 102 ? 9.945 4.326 -21.617 1.00 90.88 102 ARG A CA 1
ATOM 762 C C . ARG A 1 102 ? 11.299 4.069 -20.970 1.00 90.88 102 ARG A C 1
ATOM 764 O O . ARG A 1 102 ? 11.477 3.053 -20.299 1.00 90.88 102 ARG A O 1
ATOM 771 N N . ASP A 1 103 ? 12.241 4.980 -21.193 1.00 91.44 103 ASP A N 1
ATOM 772 C CA . ASP A 1 103 ? 13.616 4.827 -20.735 1.00 91.44 103 ASP A CA 1
ATOM 773 C C . ASP A 1 103 ? 13.673 4.825 -19.202 1.00 91.44 103 ASP A C 1
ATOM 775 O O . ASP A 1 103 ? 14.327 3.966 -18.617 1.00 91.44 103 ASP A O 1
ATOM 779 N N . VAL A 1 104 ? 12.933 5.723 -18.543 1.00 92.31 104 VAL A N 1
ATOM 780 C CA . VAL A 1 104 ? 12.889 5.785 -17.075 1.00 92.31 104 VAL A CA 1
ATOM 781 C C . VAL A 1 104 ? 12.196 4.562 -16.483 1.00 92.31 104 VAL A C 1
ATOM 783 O O . VAL A 1 104 ? 12.728 3.952 -15.558 1.00 92.31 104 VAL A O 1
ATOM 786 N N . MET A 1 105 ? 11.039 4.165 -17.017 1.00 91.69 105 MET A N 1
ATOM 787 C CA . MET A 1 105 ? 10.306 3.008 -16.503 1.00 91.69 105 MET A CA 1
ATOM 788 C C . MET A 1 105 ? 11.133 1.728 -16.644 1.00 91.69 105 MET A C 1
ATOM 790 O O . MET A 1 105 ? 11.224 0.947 -15.700 1.00 91.69 105 MET A O 1
ATOM 794 N N . THR A 1 106 ? 11.793 1.543 -17.788 1.00 93.12 106 THR A N 1
ATOM 795 C CA . THR A 1 106 ? 12.659 0.382 -18.027 1.00 93.12 106 THR A CA 1
ATOM 796 C C . THR A 1 106 ? 13.904 0.414 -17.140 1.00 93.12 106 THR A C 1
ATOM 798 O O . THR A 1 106 ? 14.287 -0.621 -16.609 1.00 93.12 106 THR A O 1
ATOM 801 N N . ALA A 1 107 ? 14.529 1.578 -16.936 1.00 93.19 107 ALA A N 1
ATOM 802 C CA . ALA A 1 107 ? 15.728 1.686 -16.106 1.00 93.19 107 ALA A CA 1
ATOM 803 C C . ALA A 1 107 ? 15.444 1.441 -14.616 1.00 93.19 107 ALA A C 1
ATOM 805 O O . ALA A 1 107 ? 16.207 0.739 -13.956 1.00 93.19 107 ALA A O 1
ATOM 806 N N . VAL A 1 108 ? 14.346 2.003 -14.101 1.00 93.69 108 VAL A N 1
ATOM 807 C CA . VAL A 1 108 ? 14.067 2.045 -12.659 1.00 93.69 108 VAL A CA 1
ATOM 808 C C . VAL A 1 108 ? 13.258 0.841 -12.193 1.00 93.69 108 VAL A C 1
ATOM 810 O O . VAL A 1 108 ? 13.546 0.291 -11.135 1.00 93.69 108 VAL A O 1
ATOM 813 N N . PHE A 1 109 ? 12.231 0.426 -12.944 1.00 93.50 109 PHE A N 1
ATOM 814 C CA . PHE A 1 109 ? 11.285 -0.595 -12.479 1.00 93.50 109 PHE A CA 1
ATOM 815 C C . PHE A 1 109 ? 11.599 -2.002 -12.969 1.00 93.50 109 PHE A C 1
ATOM 817 O O . PHE A 1 109 ? 11.206 -2.964 -12.303 1.00 93.50 109 PHE A O 1
ATOM 824 N N . ASN A 1 110 ? 12.293 -2.152 -14.096 1.00 93.94 110 ASN A N 1
ATOM 825 C CA . ASN A 1 110 ? 12.596 -3.478 -14.615 1.00 93.94 110 ASN A CA 1
ATOM 826 C C . ASN A 1 110 ? 13.493 -4.253 -13.635 1.00 93.94 110 ASN A C 1
ATOM 828 O O . ASN A 1 110 ? 14.440 -3.708 -13.069 1.00 93.94 110 ASN A O 1
ATOM 832 N N . ASP A 1 111 ? 13.164 -5.522 -13.405 1.00 92.88 111 ASP A N 1
ATOM 833 C CA . ASP A 1 111 ? 13.817 -6.416 -12.441 1.00 92.88 111 ASP A CA 1
ATOM 834 C C . ASP A 1 111 ? 13.748 -5.989 -10.963 1.00 92.88 111 ASP A C 1
ATOM 836 O O . ASP A 1 111 ? 14.368 -6.638 -10.108 1.00 92.88 111 ASP A O 1
ATOM 840 N N . THR A 1 112 ? 12.967 -4.961 -10.617 1.00 94.69 112 THR A N 1
ATOM 841 C CA . THR A 1 112 ? 12.701 -4.621 -9.208 1.00 94.69 112 THR A CA 1
ATOM 842 C C . THR A 1 112 ? 11.785 -5.647 -8.556 1.00 94.69 112 THR A C 1
ATOM 844 O O . THR A 1 112 ? 10.994 -6.314 -9.218 1.00 94.69 112 THR A O 1
ATOM 847 N N . LEU A 1 113 ? 11.879 -5.805 -7.237 1.00 96.25 113 LEU A N 1
ATOM 848 C CA . LEU A 1 113 ? 11.039 -6.750 -6.507 1.00 96.25 113 LEU A CA 1
ATOM 849 C C . LEU A 1 113 ? 9.703 -6.092 -6.161 1.00 96.25 113 LEU A C 1
ATOM 851 O O . LEU A 1 113 ? 9.662 -5.154 -5.373 1.00 96.25 113 LEU A O 1
ATOM 855 N N . MET A 1 114 ? 8.601 -6.593 -6.710 1.00 94.69 114 MET A N 1
ATOM 856 C CA . MET A 1 114 ? 7.266 -6.070 -6.431 1.00 94.69 114 MET A CA 1
ATOM 857 C C . MET A 1 114 ? 6.676 -6.756 -5.195 1.00 94.69 114 MET A C 1
ATOM 859 O O . MET A 1 114 ? 6.548 -7.985 -5.134 1.00 94.69 114 MET A O 1
ATOM 863 N N . VAL A 1 115 ? 6.245 -5.977 -4.208 1.00 93.31 115 VAL A N 1
ATOM 864 C CA . VAL A 1 115 ? 5.530 -6.508 -3.044 1.00 93.31 115 VAL A CA 1
ATOM 865 C C . VAL A 1 115 ? 4.077 -6.763 -3.441 1.00 93.31 115 VAL A C 1
ATOM 867 O O . VAL A 1 115 ? 3.397 -5.872 -3.941 1.00 93.31 115 VAL A O 1
ATOM 870 N N . ASP A 1 116 ? 3.598 -7.993 -3.243 1.00 88.81 116 ASP A N 1
ATOM 871 C CA . ASP A 1 116 ? 2.211 -8.374 -3.559 1.00 88.81 116 ASP A CA 1
ATOM 872 C C . ASP A 1 116 ? 1.253 -7.959 -2.436 1.00 88.81 116 ASP A C 1
ATOM 874 O O . ASP A 1 116 ? 0.696 -8.793 -1.726 1.00 88.81 116 ASP A O 1
ATOM 878 N N . LEU A 1 117 ? 1.155 -6.652 -2.200 1.00 88.31 117 LEU A N 1
ATOM 879 C CA . LEU A 1 117 ? 0.245 -6.050 -1.234 1.00 88.31 117 LEU A CA 1
ATOM 880 C C . LEU A 1 117 ? -0.415 -4.836 -1.879 1.00 88.31 117 LEU A C 1
ATOM 882 O O . LEU A 1 117 ? 0.265 -4.007 -2.482 1.00 88.31 117 LEU A O 1
ATOM 886 N N . ARG A 1 118 ? -1.737 -4.743 -1.748 1.00 82.62 118 ARG A N 1
ATOM 887 C CA . ARG A 1 118 ? -2.540 -3.647 -2.293 1.00 82.62 118 ARG A CA 1
ATOM 888 C C . ARG A 1 118 ? -3.238 -2.952 -1.139 1.00 82.62 118 ARG A C 1
ATOM 890 O O . ARG A 1 118 ? -4.052 -3.575 -0.465 1.00 82.62 118 ARG A O 1
ATOM 897 N N . PHE A 1 119 ? -2.908 -1.686 -0.928 1.00 85.94 119 PHE A N 1
ATOM 898 C CA . PHE A 1 119 ? -3.523 -0.850 0.096 1.00 85.94 119 PHE A CA 1
ATOM 899 C C . PHE A 1 119 ? -3.929 0.489 -0.515 1.00 85.94 119 PHE A C 1
ATOM 901 O O . PHE A 1 119 ? -3.201 1.038 -1.346 1.00 85.94 119 PHE A O 1
ATOM 908 N N . SER A 1 120 ? -5.073 1.020 -0.087 1.00 84.12 120 SER A N 1
ATOM 909 C CA . SER A 1 120 ? -5.544 2.345 -0.484 1.00 84.12 120 SER A CA 1
ATOM 910 C C . SER A 1 120 ? -5.186 3.370 0.592 1.00 84.12 120 SER A C 1
ATOM 912 O O . SER A 1 120 ? -5.602 3.272 1.750 1.00 84.12 120 SER A O 1
ATOM 914 N N . LEU A 1 121 ? -4.408 4.382 0.216 1.00 82.00 121 LEU A N 1
ATOM 915 C CA . LEU A 1 121 ? -4.050 5.511 1.072 1.00 82.00 121 LEU A CA 1
ATOM 916 C C . LEU A 1 121 ? -4.784 6.752 0.563 1.00 82.00 121 LEU A C 1
ATOM 918 O O . LEU A 1 121 ? -4.505 7.208 -0.538 1.00 82.00 121 LEU A O 1
ATOM 922 N N . HIS A 1 122 ? -5.712 7.307 1.349 1.00 81.88 122 HIS A N 1
ATOM 923 C CA . HIS A 1 122 ? -6.435 8.542 0.996 1.00 81.88 122 HIS A CA 1
ATOM 924 C C . HIS A 1 122 ? -7.122 8.500 -0.385 1.00 81.88 122 HIS A C 1
ATOM 926 O O . HIS A 1 122 ? -7.111 9.481 -1.122 1.00 81.88 122 HIS A O 1
ATOM 932 N N . GLY A 1 123 ? -7.694 7.349 -0.756 1.00 82.94 123 GLY A N 1
ATOM 933 C CA . GLY A 1 123 ? -8.333 7.157 -2.064 1.00 82.94 123 GLY A CA 1
ATOM 934 C C . GLY A 1 123 ? -7.359 6.962 -3.234 1.00 82.94 123 GLY A C 1
ATOM 935 O O . GLY A 1 123 ? -7.804 6.931 -4.377 1.00 82.94 123 GLY A O 1
ATOM 936 N N . GLN A 1 124 ? -6.057 6.822 -2.964 1.00 87.00 124 GLN A N 1
ATOM 937 C CA . GLN A 1 124 ? -5.038 6.483 -3.955 1.00 87.00 124 GLN A CA 1
ATOM 938 C C . GLN A 1 124 ? -4.557 5.043 -3.786 1.00 87.00 124 GLN A C 1
ATOM 940 O O . GLN A 1 124 ? -4.249 4.600 -2.672 1.00 87.00 124 GLN A O 1
ATOM 945 N N . ASP A 1 125 ? -4.410 4.338 -4.901 1.00 87.06 125 ASP A N 1
ATOM 946 C CA . ASP A 1 125 ? -3.875 2.981 -4.914 1.00 87.06 125 ASP A CA 1
ATOM 947 C C . ASP A 1 125 ? -2.361 3.015 -4.716 1.00 87.06 125 ASP A C 1
ATOM 949 O O . ASP A 1 125 ? -1.635 3.684 -5.454 1.00 87.06 125 ASP A O 1
ATOM 953 N N . SER A 1 126 ? -1.867 2.309 -3.698 1.00 90.75 126 SER A N 1
ATOM 954 C CA . SER A 1 126 ? -0.442 2.288 -3.367 1.00 90.75 126 SER A CA 1
ATOM 955 C C . SER A 1 126 ? 0.226 0.989 -3.811 1.00 90.75 126 SER A C 1
ATOM 957 O O . SER A 1 126 ? -0.169 -0.097 -3.387 1.00 90.75 126 SER A O 1
ATOM 959 N N . PHE A 1 127 ? 1.285 1.111 -4.611 1.00 91.44 127 PHE A N 1
ATOM 960 C CA . PHE A 1 127 ? 2.139 0.004 -5.043 1.00 91.44 127 PHE A CA 1
ATOM 961 C C . PHE A 1 127 ? 3.521 0.112 -4.403 1.00 91.44 127 PHE A C 1
ATOM 963 O O . PHE A 1 127 ? 4.078 1.206 -4.277 1.00 91.44 127 PHE A O 1
ATOM 970 N N . PHE A 1 128 ? 4.083 -1.030 -4.013 1.00 93.56 128 PHE A N 1
ATOM 971 C CA . PHE A 1 128 ? 5.336 -1.099 -3.268 1.00 93.56 128 PHE A CA 1
ATOM 972 C C . PHE A 1 128 ? 6.353 -1.972 -4.001 1.00 93.56 128 PHE A C 1
ATOM 974 O O . PHE A 1 128 ? 6.080 -3.124 -4.342 1.00 93.56 128 PHE A O 1
ATOM 981 N N . PHE A 1 129 ? 7.542 -1.419 -4.203 1.00 95.56 129 PHE A N 1
ATOM 982 C CA . PHE A 1 129 ? 8.677 -2.048 -4.859 1.00 95.56 129 PHE A CA 1
ATOM 983 C C . PHE A 1 129 ? 9.894 -2.001 -3.941 1.00 95.56 129 PHE A C 1
ATOM 985 O O . PHE A 1 129 ? 10.055 -1.104 -3.112 1.00 95.56 129 PHE A O 1
ATOM 992 N N . VAL A 1 130 ? 10.770 -2.981 -4.107 1.00 96.38 130 VAL A N 1
ATOM 993 C CA . VAL A 1 130 ? 12.012 -3.118 -3.364 1.00 96.38 130 VAL A CA 1
ATOM 994 C C . VAL A 1 130 ? 13.164 -3.235 -4.347 1.00 96.38 130 VAL A C 1
ATOM 996 O O . VAL A 1 130 ? 13.165 -4.091 -5.234 1.00 96.38 130 VAL A O 1
ATOM 999 N N . GLN A 1 131 ? 14.175 -2.401 -4.137 1.00 95.88 131 GLN A N 1
ATOM 1000 C CA . GLN A 1 131 ? 15.460 -2.485 -4.811 1.00 95.88 131 GLN A CA 1
ATOM 1001 C C . GLN A 1 131 ? 16.524 -2.894 -3.777 1.00 95.88 131 GLN A C 1
ATOM 1003 O O . GLN A 1 131 ? 16.884 -2.092 -2.915 1.00 95.88 131 GLN A O 1
ATOM 1008 N N . PRO A 1 132 ? 17.049 -4.135 -3.809 1.00 93.06 132 PRO A N 1
ATOM 1009 C CA . PRO A 1 132 ? 18.012 -4.594 -2.804 1.00 93.06 132 PRO A CA 1
ATOM 1010 C C . PRO A 1 132 ? 19.309 -3.781 -2.761 1.00 93.06 132 PRO A C 1
ATOM 1012 O O . PRO A 1 132 ? 19.928 -3.661 -1.706 1.00 93.06 132 PRO A O 1
ATOM 1015 N N . SER A 1 133 ? 19.723 -3.213 -3.896 1.00 92.81 133 SER A N 1
ATOM 1016 C CA . SER A 1 133 ? 20.917 -2.374 -3.974 1.00 92.81 133 SER A CA 1
ATOM 1017 C C . SER A 1 133 ? 20.606 -0.941 -3.546 1.00 92.81 133 SER A C 1
ATOM 1019 O O . SER A 1 133 ? 19.837 -0.244 -4.203 1.00 92.81 133 SER A O 1
ATOM 1021 N N . GLN A 1 134 ? 21.231 -0.486 -2.459 1.00 90.94 134 GLN A N 1
ATOM 1022 C CA . GLN A 1 134 ? 21.113 0.903 -2.015 1.00 90.94 134 GLN A CA 1
ATOM 1023 C C . GLN A 1 134 ? 21.852 1.877 -2.940 1.00 90.94 134 GLN A C 1
ATOM 1025 O O . GLN A 1 134 ? 21.383 2.990 -3.132 1.00 90.94 134 GLN A O 1
ATOM 1030 N N . SER A 1 135 ? 22.966 1.468 -3.558 1.00 91.50 135 SER A N 1
ATOM 1031 C CA . SER A 1 135 ? 23.762 2.351 -4.425 1.00 91.50 135 SER A CA 1
ATOM 1032 C C . SER A 1 135 ? 22.982 2.849 -5.645 1.00 91.50 135 SER A C 1
ATOM 1034 O O . SER A 1 135 ? 23.209 3.967 -6.097 1.00 91.50 135 SER A O 1
ATOM 1036 N N . LYS A 1 136 ? 22.014 2.059 -6.128 1.00 93.25 136 LYS A N 1
ATOM 1037 C CA . LYS A 1 136 ? 21.136 2.441 -7.242 1.00 93.25 136 LYS A CA 1
ATOM 1038 C C . LYS A 1 136 ? 20.209 3.615 -6.929 1.00 93.25 136 LYS A C 1
ATOM 1040 O O . LYS A 1 136 ? 19.702 4.233 -7.853 1.00 93.25 136 LYS A O 1
ATOM 1045 N N . SER A 1 137 ? 20.004 3.971 -5.657 1.00 94.38 137 SER A N 1
ATOM 1046 C CA . SER A 1 137 ? 19.032 5.009 -5.302 1.00 94.38 137 SER A CA 1
ATOM 1047 C C . SER A 1 137 ? 19.369 6.390 -5.864 1.00 94.38 137 SER A C 1
ATOM 1049 O O . SER A 1 137 ? 18.458 7.170 -6.117 1.00 94.38 137 SER A O 1
ATOM 1051 N N . GLU A 1 138 ? 20.655 6.724 -6.027 1.00 94.62 138 GLU A N 1
ATOM 1052 C CA . GLU A 1 138 ? 21.054 8.008 -6.626 1.00 94.62 138 GLU A CA 1
ATOM 1053 C C . GLU A 1 138 ? 20.851 8.014 -8.143 1.00 94.62 138 GLU A C 1
ATOM 1055 O O . GLU A 1 138 ? 20.327 8.981 -8.691 1.00 94.62 138 GLU A O 1
ATOM 1060 N N . GLU A 1 139 ? 21.211 6.918 -8.812 1.00 94.31 139 GLU A N 1
ATOM 1061 C CA . GLU A 1 139 ? 21.016 6.750 -10.255 1.00 94.31 139 GLU A CA 1
ATOM 1062 C C . GLU A 1 139 ? 19.523 6.785 -10.607 1.00 94.31 139 GLU A C 1
ATOM 1064 O O . GLU A 1 139 ? 19.100 7.573 -11.456 1.00 94.31 139 GLU A O 1
ATOM 1069 N N . ASP A 1 140 ? 18.713 6.005 -9.887 1.00 95.00 140 ASP A N 1
ATOM 1070 C CA . ASP A 1 140 ? 17.268 5.929 -10.091 1.00 95.00 140 ASP A CA 1
ATOM 1071 C C . ASP A 1 140 ? 16.585 7.260 -9.742 1.00 95.00 140 ASP A C 1
ATOM 1073 O O . ASP A 1 140 ? 15.667 7.677 -10.444 1.00 95.00 140 ASP A O 1
ATOM 1077 N N . TRP A 1 141 ? 17.061 7.991 -8.724 1.00 94.75 141 TRP A N 1
ATOM 1078 C CA . TRP A 1 141 ? 16.569 9.339 -8.409 1.00 94.75 141 TRP A CA 1
ATOM 1079 C C . TRP A 1 141 ? 16.761 10.318 -9.575 1.00 94.75 141 TRP A C 1
ATOM 1081 O O . TRP A 1 141 ? 15.832 11.047 -9.929 1.00 94.75 141 TRP A O 1
ATOM 1091 N N . VAL A 1 142 ? 17.938 10.308 -10.211 1.00 94.31 142 VAL A N 1
ATOM 1092 C CA . VAL A 1 142 ? 18.213 11.151 -11.384 1.00 94.31 142 VAL A CA 1
ATOM 1093 C C . VAL A 1 142 ? 17.333 10.747 -12.569 1.00 94.31 142 VAL A C 1
ATOM 1095 O O . VAL A 1 142 ? 16.800 11.622 -13.252 1.00 94.31 142 VAL A O 1
ATOM 1098 N N . GLN A 1 143 ? 17.131 9.444 -12.805 1.00 93.44 143 GLN A N 1
ATOM 1099 C CA . GLN A 1 143 ? 16.247 8.972 -13.877 1.00 93.44 143 GLN A CA 1
ATOM 1100 C C . GLN A 1 143 ? 14.796 9.393 -13.638 1.00 93.44 143 GLN A C 1
ATOM 1102 O O . GLN A 1 143 ? 14.161 9.955 -14.528 1.00 93.44 143 GLN A O 1
ATOM 1107 N N . LEU A 1 144 ? 14.289 9.186 -12.424 1.00 92.69 144 LEU A N 1
ATOM 1108 C CA . LEU A 1 144 ? 12.932 9.556 -12.038 1.00 92.69 144 LEU A CA 1
ATOM 1109 C C . LEU A 1 144 ? 12.682 11.062 -12.174 1.00 92.69 144 LEU A C 1
ATOM 1111 O O . LEU A 1 144 ? 11.624 11.452 -12.665 1.00 92.69 144 LEU A O 1
ATOM 1115 N N . GLY A 1 145 ? 13.668 11.908 -11.861 1.00 91.19 145 GLY A N 1
ATOM 1116 C CA . GLY A 1 145 ? 13.574 13.360 -12.059 1.00 91.19 145 GLY A CA 1
ATOM 1117 C C . GLY A 1 145 ? 13.288 13.788 -13.508 1.00 91.19 145 GLY A C 1
ATOM 1118 O O . GLY A 1 145 ? 12.722 14.857 -13.734 1.00 91.19 145 GLY A O 1
ATOM 1119 N N . ARG A 1 146 ? 13.597 12.942 -14.503 1.00 92.12 146 ARG A N 1
ATOM 1120 C CA . ARG A 1 146 ? 13.300 13.203 -15.925 1.00 92.12 146 ARG A CA 1
ATOM 1121 C C . ARG A 1 146 ? 11.808 13.107 -16.253 1.00 92.12 146 ARG A C 1
ATOM 1123 O O . ARG A 1 146 ? 11.393 13.627 -17.285 1.00 92.12 146 ARG A O 1
ATOM 1130 N N . LEU A 1 147 ? 11.000 12.475 -15.396 1.00 86.56 147 LEU A N 1
ATOM 1131 C CA . LEU A 1 147 ? 9.546 12.370 -15.573 1.00 86.56 147 LEU A CA 1
ATOM 1132 C C . LEU A 1 147 ? 8.817 13.709 -15.356 1.00 86.56 147 LEU A C 1
ATOM 1134 O O . LEU A 1 147 ? 7.625 13.811 -15.653 1.00 86.56 147 LEU A O 1
ATOM 1138 N N . GLY A 1 148 ? 9.532 14.749 -14.908 1.00 77.44 148 GLY A N 1
ATOM 1139 C CA . GLY A 1 148 ? 9.047 16.125 -14.878 1.00 77.44 148 GLY A CA 1
ATOM 1140 C C . GLY A 1 148 ? 7.765 16.280 -14.060 1.00 77.44 148 GLY A C 1
ATOM 1141 O O . GLY A 1 148 ? 7.694 15.845 -12.917 1.00 77.44 148 GLY A O 1
ATOM 1142 N N . THR A 1 149 ? 6.744 16.902 -14.654 1.00 77.44 149 THR A N 1
ATOM 1143 C CA . THR A 1 149 ? 5.451 17.192 -14.009 1.00 77.44 149 THR A CA 1
ATOM 1144 C C . THR A 1 149 ? 4.466 16.020 -14.004 1.00 77.44 149 THR A C 1
ATOM 1146 O O . THR A 1 149 ? 3.383 16.158 -13.440 1.00 77.44 149 THR A O 1
ATOM 1149 N N . MET A 1 150 ? 4.801 14.873 -14.613 1.00 81.69 150 MET A N 1
ATOM 1150 C CA . MET A 1 15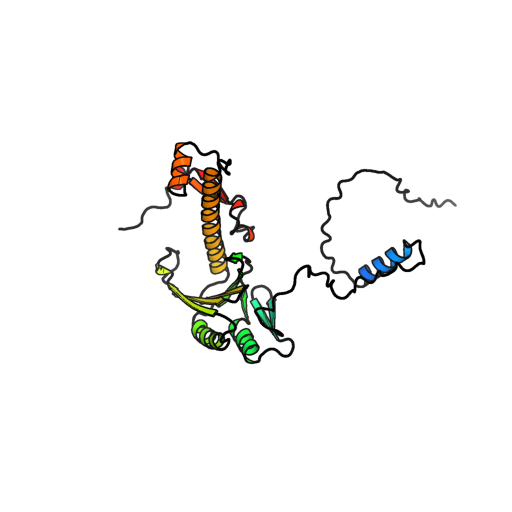0 ? 3.891 13.717 -14.664 1.00 81.69 150 MET A CA 1
ATOM 1151 C C . MET A 1 150 ? 3.694 13.071 -13.288 1.00 81.69 150 MET A C 1
ATOM 1153 O O . MET A 1 150 ? 2.622 12.543 -12.994 1.00 81.69 150 MET A O 1
ATOM 1157 N N . PHE A 1 151 ? 4.726 13.128 -12.443 1.00 86.94 151 PHE A N 1
ATOM 1158 C CA . PHE A 1 151 ? 4.721 12.564 -11.100 1.00 86.94 151 PHE A CA 1
ATOM 1159 C C . PHE A 1 151 ? 5.327 13.550 -10.112 1.00 86.94 151 PHE A C 1
ATOM 1161 O O . PHE A 1 151 ? 6.362 14.152 -10.382 1.00 86.94 151 PHE A O 1
ATOM 1168 N N . ASN A 1 152 ? 4.725 13.663 -8.932 1.00 90.75 152 ASN A N 1
ATOM 1169 C CA . ASN A 1 152 ? 5.373 14.326 -7.810 1.00 90.75 152 ASN A CA 1
ATOM 1170 C C . ASN A 1 152 ? 6.277 13.312 -7.102 1.00 90.75 152 ASN A C 1
ATOM 1172 O O . ASN A 1 152 ? 5.787 12.321 -6.558 1.00 90.75 152 ASN A O 1
ATOM 1176 N N . ILE A 1 153 ? 7.589 13.537 -7.152 1.00 93.00 153 ILE A N 1
ATOM 1177 C CA . ILE A 1 153 ? 8.588 12.570 -6.695 1.00 93.00 153 ILE A CA 1
ATOM 1178 C C . ILE A 1 153 ? 9.284 13.104 -5.450 1.00 93.00 153 ILE A C 1
ATOM 1180 O O . ILE A 1 153 ? 9.867 14.186 -5.465 1.00 93.00 153 ILE A O 1
ATOM 1184 N N . THR A 1 154 ? 9.255 12.328 -4.371 1.00 93.56 154 THR A N 1
ATOM 1185 C CA . THR A 1 154 ? 9.936 12.652 -3.117 1.00 93.56 154 THR A CA 1
ATOM 1186 C C . THR A 1 154 ? 10.935 11.564 -2.752 1.00 93.56 154 THR A C 1
ATOM 1188 O O . THR A 1 154 ? 10.738 10.384 -3.046 1.00 93.56 154 THR A O 1
ATOM 1191 N N . LYS A 1 155 ? 12.029 11.960 -2.102 1.00 94.38 155 LYS A N 1
ATOM 1192 C CA . LYS A 1 155 ? 13.064 11.054 -1.601 1.00 9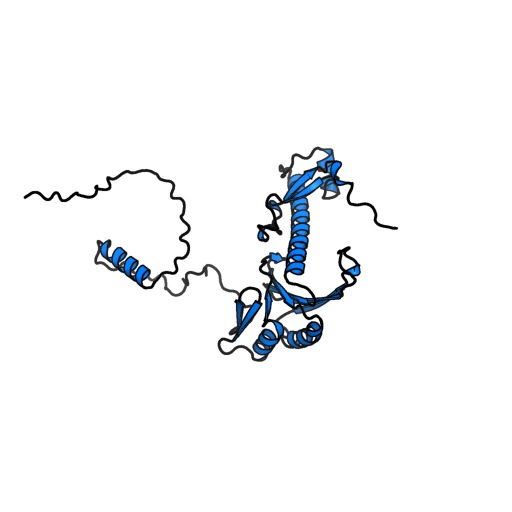4.38 155 LYS A CA 1
ATOM 1193 C C . LYS A 1 155 ? 13.225 11.262 -0.106 1.00 94.38 155 LYS A C 1
ATOM 1195 O O . LYS A 1 155 ? 13.396 12.388 0.355 1.00 94.38 155 LYS A O 1
ATOM 1200 N N . HIS A 1 156 ? 13.182 10.168 0.638 1.00 93.38 156 HIS A N 1
ATOM 1201 C CA . HIS A 1 156 ? 13.291 10.155 2.087 1.00 93.38 156 HIS A CA 1
ATOM 1202 C C . HIS A 1 156 ? 14.369 9.167 2.514 1.00 93.38 156 HIS A C 1
ATOM 1204 O O . HIS A 1 156 ? 14.352 8.000 2.133 1.00 93.38 156 HIS A O 1
ATOM 1210 N N . THR A 1 157 ? 15.306 9.628 3.332 1.00 91.44 157 THR A N 1
ATOM 1211 C CA . THR A 1 157 ? 16.279 8.769 4.006 1.00 91.44 157 THR A CA 1
ATOM 1212 C C . THR A 1 157 ? 15.718 8.372 5.365 1.00 91.44 157 THR A C 1
ATOM 1214 O O . THR A 1 157 ? 15.337 9.231 6.160 1.00 91.44 157 THR A O 1
ATOM 1217 N N . VAL A 1 158 ? 15.627 7.071 5.621 1.00 84.94 158 VAL A N 1
ATOM 1218 C CA . VAL A 1 158 ? 15.102 6.505 6.862 1.00 84.94 158 VAL A CA 1
ATOM 1219 C C . VAL A 1 158 ? 16.237 5.806 7.594 1.00 84.94 158 VAL A C 1
ATOM 1221 O O . VAL A 1 158 ? 16.688 4.735 7.182 1.00 84.94 158 VAL A O 1
ATOM 1224 N N . ASP A 1 159 ? 16.653 6.387 8.714 1.00 79.94 159 ASP A N 1
ATOM 1225 C CA . ASP A 1 159 ? 17.623 5.769 9.609 1.00 79.94 159 ASP A CA 1
ATOM 1226 C C . ASP A 1 159 ? 16.892 4.817 10.558 1.00 79.94 159 ASP A C 1
ATOM 1228 O O . ASP A 1 159 ? 16.130 5.231 11.434 1.00 79.94 159 ASP A O 1
ATOM 1232 N N . THR A 1 160 ? 17.100 3.506 10.405 1.00 68.88 160 THR A N 1
ATOM 1233 C CA . THR A 1 160 ? 16.415 2.507 11.248 1.00 68.88 160 THR A CA 1
ATOM 1234 C C . THR A 1 160 ? 16.995 2.393 12.659 1.00 68.88 160 THR A C 1
ATOM 1236 O O . THR A 1 160 ? 16.553 1.545 13.433 1.00 68.88 160 THR A O 1
ATOM 1239 N N . THR A 1 161 ? 17.958 3.244 13.021 1.00 57.69 161 THR A N 1
ATOM 1240 C CA . THR A 1 161 ? 18.551 3.317 14.366 1.00 57.69 161 THR A CA 1
ATOM 1241 C C . THR A 1 161 ? 17.523 3.670 15.440 1.00 57.69 161 THR A C 1
ATOM 1243 O O . THR A 1 161 ? 17.672 3.254 16.587 1.00 57.69 161 THR A O 1
ATOM 1246 N N . ALA A 1 162 ? 16.455 4.383 15.073 1.00 49.75 162 ALA A N 1
ATOM 1247 C CA . ALA A 1 162 ? 15.441 4.860 16.007 1.00 49.75 162 ALA A CA 1
ATOM 1248 C C . ALA A 1 162 ? 14.303 3.856 16.298 1.00 49.75 162 ALA A C 1
ATOM 1250 O O . ALA A 1 162 ? 13.621 4.005 17.312 1.00 49.75 162 ALA A O 1
ATOM 1251 N N . ASP A 1 163 ? 14.084 2.829 15.462 1.00 48.78 163 ASP A N 1
ATOM 1252 C CA . ASP A 1 163 ? 12.859 1.997 15.523 1.00 48.78 163 ASP A CA 1
ATOM 1253 C C . ASP A 1 163 ? 13.038 0.625 16.206 1.00 48.78 163 ASP A C 1
ATOM 1255 O O . ASP A 1 163 ? 12.266 -0.305 15.975 1.00 48.78 163 ASP A O 1
ATOM 1259 N N . GLY A 1 164 ? 14.061 0.469 17.059 1.00 50.16 164 GLY A N 1
ATOM 1260 C CA . GLY A 1 164 ? 14.219 -0.699 17.946 1.00 50.16 164 GLY A CA 1
ATOM 1261 C C . GLY A 1 164 ? 14.224 -2.067 17.245 1.00 50.16 164 GLY A C 1
ATOM 1262 O O . GLY A 1 164 ? 13.950 -3.088 17.881 1.00 50.16 164 GLY A O 1
ATOM 1263 N N . GLY A 1 165 ? 14.484 -2.092 15.935 1.00 53.41 165 GLY A N 1
ATOM 1264 C CA . GLY A 1 165 ? 14.608 -3.307 15.145 1.00 53.41 165 GLY A CA 1
ATOM 1265 C C . GLY A 1 165 ? 15.896 -4.037 15.505 1.00 53.41 165 GLY A C 1
ATOM 1266 O O . GLY A 1 165 ? 16.933 -3.419 15.702 1.00 53.41 165 GLY A O 1
ATOM 1267 N N . SER A 1 166 ? 15.838 -5.365 15.573 1.00 47.75 166 SER A N 1
ATOM 1268 C CA . SER A 1 166 ? 16.947 -6.254 15.964 1.00 47.75 166 SER A CA 1
ATOM 1269 C C . SER A 1 166 ? 18.138 -6.291 14.977 1.00 47.75 166 SER A C 1
ATOM 1271 O O . SER A 1 166 ? 18.958 -7.205 15.044 1.00 47.75 166 SER A O 1
ATOM 1273 N N . GLY A 1 167 ? 18.230 -5.346 14.040 1.00 55.31 167 GLY A N 1
ATOM 1274 C CA . GLY A 1 167 ? 19.315 -5.228 13.068 1.00 55.31 167 GLY A CA 1
ATOM 1275 C C . GLY A 1 167 ? 20.142 -3.979 13.355 1.00 55.31 167 GLY A C 1
ATOM 1276 O O . GLY A 1 167 ? 19.606 -2.991 13.849 1.00 55.31 167 GLY A O 1
ATOM 1277 N N . GLY A 1 168 ? 21.444 -4.026 13.069 1.00 58.41 168 GLY A N 1
ATOM 1278 C CA . GLY A 1 168 ? 22.344 -2.883 13.242 1.00 58.41 168 GLY A CA 1
ATOM 1279 C C . GLY A 1 168 ? 21.891 -1.611 12.498 1.00 58.41 168 GLY A C 1
ATOM 1280 O O . GLY A 1 168 ? 20.916 -1.641 11.743 1.00 58.41 168 GLY A O 1
ATOM 1281 N N . PRO A 1 169 ? 22.595 -0.482 12.695 1.00 62.69 169 PRO A N 1
ATOM 1282 C CA . PRO A 1 169 ? 22.281 0.776 12.021 1.00 62.69 169 PRO A CA 1
ATOM 1283 C C . PRO A 1 169 ? 22.235 0.560 10.503 1.00 62.69 169 PRO A C 1
ATOM 1285 O O . PRO A 1 169 ? 23.241 0.201 9.893 1.00 62.69 169 PRO A O 1
ATOM 1288 N N . LYS A 1 170 ? 21.059 0.751 9.899 1.00 73.94 170 LYS A N 1
ATOM 1289 C CA . LYS A 1 170 ? 20.844 0.611 8.460 1.00 73.94 170 LYS A CA 1
ATOM 1290 C C . LYS A 1 170 ? 20.180 1.878 7.945 1.00 73.94 170 LYS A C 1
ATOM 1292 O O . LYS A 1 170 ? 19.095 2.247 8.393 1.00 73.94 170 LYS A O 1
ATOM 1297 N N . THR A 1 171 ? 20.852 2.556 7.027 1.00 85.25 171 THR A N 1
ATOM 1298 C CA . THR A 1 171 ? 20.272 3.684 6.304 1.00 85.25 171 THR A CA 1
ATOM 1299 C C . THR A 1 171 ? 19.484 3.107 5.136 1.00 85.25 171 THR A C 1
ATOM 1301 O O . THR A 1 171 ? 19.996 2.304 4.359 1.00 85.25 171 THR A O 1
ATOM 1304 N N . LEU A 1 172 ? 18.200 3.431 5.051 1.00 90.31 172 LEU A N 1
ATOM 1305 C CA . LEU A 1 172 ? 17.331 3.007 3.956 1.00 90.31 172 LEU A CA 1
ATOM 1306 C C . LEU A 1 172 ? 16.894 4.246 3.185 1.00 90.31 172 LEU A C 1
ATOM 1308 O O . LEU A 1 172 ? 16.740 5.319 3.764 1.00 90.31 172 LEU A O 1
ATOM 1312 N N . VAL A 1 173 ? 16.698 4.108 1.879 1.00 94.75 173 VAL A N 1
ATOM 1313 C CA . VAL A 1 173 ? 16.207 5.203 1.035 1.00 94.75 173 VAL A CA 1
ATOM 1314 C C . VAL A 1 173 ? 14.840 4.800 0.508 1.00 94.75 173 VAL A C 1
ATOM 1316 O O . VAL A 1 173 ? 14.696 3.728 -0.068 1.00 94.75 173 VAL A O 1
ATOM 1319 N N . ASP A 1 174 ? 13.842 5.646 0.717 1.00 94.75 174 ASP A N 1
ATOM 1320 C CA . ASP A 1 174 ? 12.496 5.505 0.173 1.00 94.75 174 ASP A CA 1
ATOM 1321 C C . ASP A 1 174 ? 12.317 6.587 -0.903 1.00 94.75 174 ASP A C 1
ATOM 1323 O O . ASP A 1 174 ? 12.415 7.779 -0.607 1.00 94.75 174 ASP A O 1
ATOM 1327 N N . ILE A 1 175 ? 12.054 6.194 -2.149 1.00 95.38 175 ILE A N 1
ATOM 1328 C CA . ILE A 1 175 ? 11.620 7.113 -3.208 1.00 95.38 175 ILE A CA 1
ATOM 1329 C C . ILE A 1 175 ? 10.138 6.871 -3.457 1.00 95.38 175 ILE A C 1
ATOM 1331 O O . ILE A 1 175 ? 9.707 5.733 -3.644 1.00 95.38 175 ILE A O 1
ATOM 1335 N N . ARG A 1 176 ? 9.349 7.940 -3.454 1.00 93.44 176 ARG A N 1
ATOM 1336 C CA . ARG A 1 176 ? 7.910 7.885 -3.678 1.00 93.44 176 ARG A CA 1
ATOM 1337 C C . ARG A 1 176 ? 7.535 8.733 -4.878 1.00 93.44 176 ARG A C 1
ATOM 1339 O O . ARG A 1 176 ? 7.973 9.867 -4.992 1.00 93.44 176 ARG A O 1
ATOM 1346 N N . MET A 1 177 ? 6.691 8.184 -5.737 1.00 91.75 177 MET A N 1
ATOM 1347 C CA . MET A 1 177 ? 6.090 8.860 -6.876 1.00 91.75 177 MET A CA 1
ATOM 1348 C C . MET A 1 177 ? 4.585 8.939 -6.658 1.00 91.75 177 MET A C 1
ATOM 1350 O O . MET A 1 177 ? 3.920 7.916 -6.504 1.00 91.75 177 MET A O 1
ATOM 1354 N N . HIS A 1 178 ? 4.047 10.147 -6.665 1.00 90.25 178 HIS A N 1
ATOM 1355 C CA . HIS A 1 178 ? 2.623 10.410 -6.548 1.00 90.25 178 HIS A CA 1
ATOM 1356 C C . HIS A 1 178 ? 2.048 10.857 -7.888 1.00 90.25 178 HIS A C 1
ATOM 1358 O O . HIS A 1 178 ? 2.597 11.736 -8.554 1.00 90.25 178 HIS A O 1
ATOM 1364 N N . SER A 1 179 ? 0.905 10.280 -8.237 1.00 87.25 179 SER A N 1
ATOM 1365 C CA . SER A 1 179 ? -0.003 10.771 -9.268 1.00 87.25 179 SER A CA 1
ATOM 1366 C C . SER A 1 179 ? -1.358 11.109 -8.631 1.00 87.25 179 SER A C 1
ATOM 1368 O O . SER A 1 179 ? -1.497 11.117 -7.407 1.00 87.25 179 SER A O 1
ATOM 1370 N N . THR A 1 180 ? -2.369 11.414 -9.440 1.00 84.56 180 THR A N 1
ATOM 1371 C CA . THR A 1 180 ? -3.711 11.782 -8.961 1.00 84.56 180 THR A CA 1
ATOM 1372 C C . THR A 1 180 ? -4.409 10.626 -8.241 1.00 84.56 180 THR A C 1
ATOM 1374 O O . THR A 1 180 ? -5.018 10.840 -7.194 1.00 84.56 180 THR A O 1
ATOM 1377 N N . SER A 1 181 ? -4.280 9.404 -8.761 1.00 83.44 181 SER A N 1
ATOM 1378 C CA . SER A 1 181 ? -4.989 8.206 -8.284 1.00 83.44 181 SER A CA 1
ATOM 1379 C C . SER A 1 181 ? -4.076 7.075 -7.805 1.00 83.44 181 SER A C 1
ATOM 1381 O O . SER A 1 181 ? -4.562 6.104 -7.231 1.00 83.44 181 SER A O 1
ATOM 1383 N N . VAL A 1 182 ? -2.760 7.181 -8.012 1.00 87.44 182 VAL A N 1
ATOM 1384 C CA . VAL A 1 182 ? -1.797 6.115 -7.701 1.00 87.44 182 VAL A CA 1
ATOM 1385 C C . VAL A 1 182 ? -0.567 6.684 -7.006 1.00 87.44 182 VAL A C 1
ATOM 1387 O O . VAL A 1 182 ? -0.052 7.735 -7.387 1.00 87.44 182 VAL A O 1
ATOM 1390 N N . THR A 1 183 ? -0.059 5.946 -6.024 1.00 90.88 183 THR A N 1
ATOM 1391 C CA . THR A 1 183 ? 1.233 6.188 -5.385 1.00 90.88 183 THR A CA 1
ATOM 1392 C C . THR A 1 183 ? 2.138 4.976 -5.567 1.00 90.88 183 THR A C 1
ATOM 1394 O O . THR A 1 183 ? 1.789 3.858 -5.198 1.00 90.88 183 THR A O 1
ATOM 1397 N N . VAL A 1 184 ? 3.340 5.190 -6.089 1.00 91.38 184 VAL A N 1
ATOM 1398 C CA . VAL A 1 184 ? 4.363 4.152 -6.221 1.00 91.38 184 VAL A CA 1
ATOM 1399 C C . VAL A 1 184 ? 5.488 4.423 -5.233 1.00 91.38 184 VAL A C 1
ATOM 1401 O O . VAL A 1 184 ? 6.040 5.517 -5.196 1.00 91.38 184 VAL A O 1
ATOM 1404 N N . ASN A 1 185 ? 5.828 3.433 -4.414 1.00 93.62 185 ASN A N 1
ATOM 1405 C CA . ASN A 1 185 ? 6.899 3.515 -3.427 1.00 93.62 185 ASN A CA 1
ATOM 1406 C C . ASN A 1 185 ? 7.994 2.516 -3.787 1.00 93.62 185 ASN A C 1
ATOM 1408 O O . ASN A 1 185 ? 7.705 1.335 -3.960 1.00 93.62 185 ASN A O 1
ATOM 1412 N N . ILE A 1 186 ? 9.241 2.971 -3.843 1.00 95.06 186 ILE A N 1
ATOM 1413 C CA . ILE A 1 186 ? 10.418 2.133 -4.062 1.00 95.06 186 ILE A CA 1
ATOM 1414 C C . ILE A 1 186 ? 11.332 2.273 -2.850 1.00 95.06 186 ILE A C 1
ATOM 1416 O O . ILE A 1 186 ? 11.817 3.366 -2.554 1.00 95.06 186 ILE A O 1
ATOM 1420 N N . ARG A 1 187 ? 11.578 1.165 -2.152 1.00 95.31 187 ARG A N 1
ATOM 1421 C CA . ARG A 1 187 ? 12.489 1.122 -1.008 1.00 95.31 187 ARG A CA 1
ATOM 1422 C C . ARG A 1 187 ? 13.797 0.445 -1.370 1.00 95.31 187 ARG A C 1
ATOM 1424 O O . ARG A 1 187 ? 13.815 -0.696 -1.834 1.00 95.31 187 ARG A O 1
ATOM 1431 N N . TYR A 1 188 ? 14.890 1.137 -1.096 1.00 95.12 188 TYR A N 1
ATOM 1432 C CA . TYR A 1 188 ? 16.240 0.728 -1.444 1.00 95.12 188 TYR A CA 1
ATOM 1433 C C . TYR A 1 188 ? 16.974 0.137 -0.243 1.00 95.12 188 TYR A C 1
ATOM 1435 O O . TYR A 1 188 ? 16.812 0.586 0.893 1.00 95.12 188 TYR A O 1
ATOM 1443 N N . GLY A 1 189 ? 17.811 -0.868 -0.500 1.00 91.44 189 GLY A N 1
ATOM 1444 C CA . GLY A 1 189 ? 18.668 -1.484 0.511 1.00 91.44 189 GLY A CA 1
ATOM 1445 C C . GLY A 1 189 ? 17.968 -2.514 1.398 1.00 91.44 189 GLY A C 1
ATOM 1446 O O . GLY A 1 189 ? 18.541 -2.928 2.399 1.00 91.44 189 GLY A O 1
ATOM 1447 N N . THR A 1 190 ? 16.744 -2.949 1.087 1.00 92.12 190 THR A N 1
ATOM 1448 C CA . THR A 1 190 ? 15.987 -3.924 1.900 1.00 92.12 190 THR A CA 1
ATOM 1449 C C . THR A 1 190 ? 15.676 -5.214 1.139 1.00 92.12 190 THR A C 1
ATOM 1451 O O . THR A 1 190 ? 15.890 -5.304 -0.067 1.00 92.12 190 THR A O 1
ATOM 1454 N N . THR A 1 191 ? 15.171 -6.227 1.846 1.00 93.62 191 THR A N 1
ATOM 1455 C CA . THR A 1 191 ? 14.631 -7.447 1.234 1.00 93.62 191 THR A CA 1
ATOM 1456 C C . THR A 1 191 ? 13.114 -7.346 1.063 1.00 93.62 191 THR A C 1
ATOM 1458 O O . THR A 1 191 ? 12.442 -6.587 1.766 1.00 93.62 191 THR A O 1
ATOM 1461 N N . LEU A 1 192 ? 12.555 -8.132 0.136 1.00 93.56 192 LEU A N 1
ATOM 1462 C CA . LEU A 1 192 ? 11.106 -8.183 -0.089 1.00 93.56 192 LEU A CA 1
ATOM 1463 C C . LEU A 1 192 ? 10.345 -8.685 1.148 1.00 93.56 192 LEU A C 1
ATOM 1465 O O . LEU A 1 192 ? 9.252 -8.201 1.426 1.00 93.56 192 LEU A O 1
ATOM 1469 N N . GLN A 1 193 ? 10.923 -9.618 1.910 1.00 92.56 193 GLN A N 1
ATOM 1470 C CA . GLN A 1 193 ? 10.304 -10.144 3.127 1.00 92.56 193 GLN A CA 1
ATOM 1471 C C . GLN A 1 193 ? 10.263 -9.094 4.242 1.00 92.56 193 GLN A C 1
ATOM 1473 O O . GLN A 1 193 ? 9.212 -8.898 4.854 1.00 92.56 193 GLN A O 1
ATOM 1478 N N . ASP A 1 194 ? 11.371 -8.381 4.465 1.00 92.12 194 ASP A N 1
ATOM 1479 C CA . ASP A 1 194 ? 11.430 -7.322 5.476 1.00 92.12 194 ASP A CA 1
ATOM 1480 C C . ASP A 1 194 ? 10.438 -6.203 5.160 1.00 92.12 194 ASP A C 1
ATOM 1482 O O . ASP A 1 194 ? 9.747 -5.709 6.056 1.00 92.12 194 ASP A O 1
ATOM 1486 N N . GLU A 1 195 ? 10.331 -5.826 3.880 1.00 92.69 195 GLU A N 1
ATOM 1487 C CA . GLU A 1 195 ? 9.403 -4.777 3.475 1.00 92.69 195 GLU A CA 1
ATOM 1488 C C . GLU A 1 195 ? 7.948 -5.221 3.567 1.00 92.69 195 GLU A C 1
ATOM 1490 O O . GLU A 1 195 ? 7.118 -4.485 4.097 1.00 92.69 195 GLU A O 1
ATOM 1495 N N . ARG A 1 196 ? 7.636 -6.458 3.165 1.00 93.25 196 ARG A N 1
ATOM 1496 C CA . ARG A 1 196 ? 6.308 -7.047 3.372 1.00 93.25 196 ARG A CA 1
ATOM 1497 C C . ARG A 1 196 ? 5.907 -6.994 4.852 1.00 93.25 196 ARG A C 1
ATOM 1499 O O . ARG A 1 196 ? 4.820 -6.513 5.169 1.00 93.25 196 ARG A O 1
ATOM 1506 N N . GLN A 1 197 ? 6.795 -7.407 5.759 1.00 92.50 197 GLN A N 1
ATOM 1507 C CA . GLN A 1 197 ? 6.524 -7.402 7.201 1.00 92.50 197 GLN A CA 1
ATOM 1508 C C . GLN A 1 197 ? 6.382 -5.986 7.771 1.00 92.50 197 GLN A C 1
ATOM 1510 O O . GLN A 1 197 ? 5.590 -5.736 8.684 1.00 92.50 197 GLN A O 1
ATOM 1515 N N . ARG A 1 198 ? 7.189 -5.038 7.283 1.00 92.00 198 ARG A N 1
ATOM 1516 C CA . ARG A 1 198 ? 7.088 -3.626 7.665 1.00 92.00 198 ARG A CA 1
ATOM 1517 C C . ARG A 1 198 ? 5.734 -3.056 7.247 1.00 92.00 198 ARG A C 1
ATOM 1519 O O . ARG A 1 198 ? 5.079 -2.447 8.090 1.00 92.00 198 ARG A O 1
ATOM 1526 N N . LEU A 1 199 ? 5.320 -3.271 5.998 1.00 93.12 199 LEU A N 1
ATOM 1527 C CA . LEU A 1 199 ? 4.049 -2.777 5.470 1.00 93.12 199 LEU A CA 1
ATOM 1528 C C . LEU A 1 199 ? 2.877 -3.355 6.261 1.00 93.12 199 LEU A C 1
ATOM 1530 O O . LEU A 1 199 ? 2.091 -2.585 6.802 1.00 93.12 199 LEU A O 1
ATOM 1534 N N . ILE A 1 200 ? 2.827 -4.675 6.456 1.00 93.50 200 ILE A N 1
ATOM 1535 C CA . ILE A 1 200 ? 1.786 -5.325 7.268 1.00 93.50 200 ILE A CA 1
ATOM 1536 C C . ILE A 1 200 ? 1.689 -4.691 8.664 1.00 93.50 200 ILE A C 1
ATOM 1538 O O . ILE A 1 200 ? 0.603 -4.326 9.109 1.00 93.50 200 ILE A O 1
ATOM 1542 N N . ARG A 1 201 ? 2.820 -4.484 9.354 1.00 92.62 201 ARG A N 1
ATOM 1543 C CA . ARG A 1 201 ? 2.828 -3.841 10.681 1.00 92.62 201 ARG A CA 1
ATOM 1544 C C . ARG A 1 201 ? 2.385 -2.379 10.645 1.00 92.62 201 ARG A C 1
ATOM 1546 O O . ARG A 1 201 ? 1.756 -1.921 11.598 1.00 92.62 201 ARG A O 1
ATOM 1553 N N . HIS A 1 202 ? 2.749 -1.645 9.598 1.00 92.19 202 HIS A N 1
ATOM 1554 C CA . HIS A 1 202 ? 2.370 -0.247 9.424 1.00 92.19 202 HIS A CA 1
ATOM 1555 C C . HIS A 1 202 ? 0.859 -0.108 9.223 1.00 92.19 202 HIS A C 1
ATOM 1557 O O . HIS A 1 202 ? 0.213 0.610 9.986 1.00 92.19 202 HIS A O 1
ATOM 1563 N N . PHE A 1 203 ? 0.302 -0.851 8.266 1.00 92.62 203 PHE A N 1
ATOM 1564 C CA . PHE A 1 203 ? -1.128 -0.842 7.965 1.00 92.62 203 PHE A CA 1
ATOM 1565 C C . PHE A 1 203 ? -1.956 -1.378 9.130 1.00 92.62 203 PHE A C 1
ATOM 1567 O O . PHE A 1 203 ? -2.917 -0.733 9.526 1.00 92.62 203 PHE A O 1
ATOM 1574 N N . ARG A 1 204 ? -1.491 -2.426 9.821 1.00 94.00 204 ARG A N 1
ATOM 1575 C CA . ARG A 1 204 ? -2.136 -2.899 11.054 1.00 94.00 204 ARG A CA 1
ATOM 1576 C C . ARG A 1 204 ? -2.219 -1.822 12.128 1.00 94.00 204 ARG A C 1
ATOM 1578 O O . ARG A 1 204 ? -3.243 -1.670 12.786 1.00 94.00 204 ARG A O 1
ATOM 1585 N N . ARG A 1 205 ? -1.133 -1.075 12.351 1.00 93.56 205 ARG A N 1
ATOM 1586 C CA . ARG A 1 205 ? -1.134 0.015 13.340 1.00 93.56 205 ARG A CA 1
ATOM 1587 C C . ARG A 1 205 ? -2.168 1.078 12.974 1.00 93.56 205 ARG A C 1
ATOM 1589 O O . ARG A 1 205 ? -2.820 1.604 13.871 1.00 93.56 205 ARG A O 1
ATOM 1596 N N . ARG A 1 206 ? -2.306 1.368 11.680 1.00 93.62 206 ARG A N 1
ATOM 1597 C CA . ARG A 1 206 ? -3.312 2.287 11.154 1.00 93.62 206 ARG A CA 1
ATOM 1598 C C . ARG A 1 206 ? -4.730 1.754 11.361 1.00 93.62 206 ARG A C 1
ATOM 1600 O O . ARG A 1 206 ? -5.520 2.461 11.969 1.00 93.62 206 ARG A O 1
ATOM 1607 N N . ALA A 1 207 ? -5.001 0.507 10.981 1.00 94.38 207 ALA A N 1
ATOM 1608 C CA . ALA A 1 207 ? -6.295 -0.146 11.177 1.00 94.38 207 ALA A CA 1
ATOM 1609 C C . ALA A 1 207 ? -6.721 -0.169 12.653 1.00 94.38 207 ALA A C 1
ATOM 1611 O O . ALA A 1 207 ? -7.873 0.096 12.970 1.00 94.38 207 ALA A O 1
ATOM 1612 N N . VAL A 1 208 ? -5.788 -0.409 13.585 1.00 95.50 208 VAL A N 1
ATOM 1613 C CA . VAL A 1 208 ? -6.078 -0.349 15.030 1.00 95.50 208 VAL A CA 1
ATOM 1614 C C . VAL A 1 208 ? -6.413 1.074 15.485 1.00 95.50 208 VAL A C 1
ATOM 1616 O O . VAL A 1 208 ? -7.305 1.247 16.310 1.00 95.50 208 VAL A O 1
ATOM 1619 N N . ALA A 1 209 ? -5.709 2.090 14.981 1.00 94.69 209 ALA A N 1
ATOM 1620 C CA . ALA A 1 209 ? -6.011 3.484 15.305 1.00 94.69 209 ALA A CA 1
ATOM 1621 C C . ALA A 1 209 ? -7.379 3.913 14.748 1.00 94.69 209 ALA A C 1
ATOM 1623 O O . ALA A 1 209 ? -8.139 4.585 15.437 1.00 94.69 209 ALA A O 1
ATOM 1624 N N . GLU A 1 210 ? -7.711 3.480 13.533 1.00 94.50 210 GLU A N 1
ATOM 1625 C CA . GLU A 1 210 ? -9.010 3.731 12.912 1.00 94.50 210 GLU A CA 1
ATOM 1626 C C . GLU A 1 210 ? -10.140 2.978 13.625 1.00 94.50 210 GLU A C 1
ATOM 1628 O O . GLU A 1 210 ? -11.180 3.566 13.893 1.00 94.50 210 GLU A O 1
ATOM 1633 N N . ALA A 1 211 ? -9.919 1.730 14.047 1.00 95.62 211 ALA A N 1
ATOM 1634 C CA . ALA A 1 211 ? -10.880 0.981 14.857 1.00 95.62 211 ALA A CA 1
ATOM 1635 C C . ALA A 1 211 ? -11.200 1.694 16.183 1.00 95.62 211 ALA A C 1
ATOM 1637 O O . ALA A 1 211 ? -12.357 1.738 16.595 1.00 95.62 211 ALA A O 1
ATOM 1638 N N . TRP A 1 212 ? -10.197 2.288 16.841 1.00 95.62 212 TRP A N 1
ATOM 1639 C CA . TRP A 1 212 ? -10.419 3.112 18.035 1.00 95.62 212 TRP A CA 1
ATOM 1640 C C . TRP A 1 212 ? -11.241 4.369 17.731 1.00 95.62 212 TRP A C 1
ATOM 1642 O O . TRP A 1 212 ? -12.165 4.683 18.478 1.00 95.62 212 TRP A O 1
ATOM 1652 N N . ALA A 1 213 ? -10.940 5.057 16.626 1.00 95.06 213 ALA A N 1
ATOM 1653 C CA . ALA A 1 213 ? -11.684 6.240 16.202 1.00 95.06 213 ALA A CA 1
ATOM 1654 C C . ALA A 1 213 ? -13.155 5.912 15.887 1.00 95.06 213 ALA A C 1
ATOM 1656 O O . ALA A 1 213 ? -14.050 6.623 16.338 1.00 95.06 213 ALA A O 1
ATOM 1657 N N . LEU A 1 214 ? -13.414 4.799 15.191 1.00 94.81 214 LEU A N 1
ATOM 1658 C CA . LEU A 1 214 ? -14.771 4.321 14.916 1.00 94.81 214 LEU A CA 1
ATOM 1659 C C . LEU A 1 214 ? -15.533 4.007 16.206 1.00 94.81 214 LEU A C 1
ATOM 1661 O O . LEU A 1 214 ? -16.689 4.398 16.343 1.00 94.81 214 LEU A O 1
ATOM 1665 N N . GLU A 1 215 ? -14.894 3.351 17.176 1.00 94.81 215 GLU A N 1
ATOM 1666 C CA . GLU A 1 215 ? -15.524 3.045 18.464 1.00 94.81 215 GLU A CA 1
ATOM 1667 C C . GLU A 1 215 ? -15.859 4.324 19.250 1.00 94.81 215 GLU A C 1
ATOM 1669 O O . GLU A 1 215 ? -16.944 4.450 19.824 1.00 94.81 215 GLU A O 1
ATOM 1674 N N . GLN A 1 216 ? -14.953 5.306 19.233 1.00 94.56 216 GLN A N 1
ATOM 1675 C CA . GLN A 1 216 ? -15.185 6.613 19.840 1.00 94.56 216 GLN A CA 1
ATOM 1676 C C . GLN A 1 216 ? -16.363 7.339 19.169 1.00 94.56 216 GLN A C 1
ATOM 1678 O O . GLN A 1 216 ? -17.196 7.929 19.858 1.00 94.56 216 GLN A O 1
ATOM 1683 N N . ASP A 1 217 ? -16.466 7.288 17.841 1.00 94.38 217 ASP A N 1
ATOM 1684 C CA . ASP A 1 217 ? -17.561 7.917 17.102 1.00 94.38 217 ASP A CA 1
ATOM 1685 C C . ASP A 1 217 ? -18.906 7.211 17.332 1.00 94.38 217 ASP A C 1
ATOM 1687 O O . ASP A 1 217 ? -19.924 7.885 17.506 1.00 94.38 217 ASP A O 1
ATOM 1691 N N . LEU A 1 218 ? -18.922 5.878 17.447 1.00 93.56 218 LEU A N 1
ATOM 1692 C CA . LEU A 1 218 ? -20.123 5.123 17.824 1.00 93.56 218 LEU A CA 1
ATOM 1693 C C . LEU A 1 218 ? -20.631 5.526 19.212 1.00 93.56 218 LEU A C 1
ATOM 1695 O O . LEU A 1 218 ? -21.834 5.744 19.379 1.00 93.56 218 LEU A O 1
ATOM 1699 N N . LEU A 1 219 ? -19.728 5.703 20.184 1.00 91.81 219 LEU A N 1
ATOM 1700 C CA . LEU A 1 219 ? -20.092 6.199 21.512 1.00 91.81 219 LEU A CA 1
ATOM 1701 C C . LEU A 1 219 ? -20.650 7.625 21.471 1.00 91.81 219 LEU A C 1
ATOM 1703 O O . LEU A 1 219 ? -21.665 7.886 22.117 1.00 91.81 219 LEU A O 1
ATOM 1707 N N . LYS A 1 220 ? -20.054 8.530 20.682 1.00 91.44 220 LYS A N 1
ATOM 1708 C CA . LYS A 1 220 ? -20.580 9.899 20.499 1.00 91.44 220 LYS A CA 1
ATOM 1709 C C . LYS A 1 220 ? -21.998 9.899 19.924 1.00 91.44 220 LYS A C 1
ATOM 1711 O O . LYS A 1 220 ? -22.806 10.745 20.297 1.00 91.44 220 LYS A O 1
ATOM 1716 N N . MET A 1 221 ? -22.307 8.956 19.033 1.00 93.06 221 MET A N 1
ATOM 1717 C CA . MET A 1 221 ? -23.639 8.794 18.437 1.00 93.06 221 MET A CA 1
ATOM 1718 C C . MET A 1 221 ? -24.628 8.032 19.340 1.00 93.06 221 MET A C 1
ATOM 1720 O O . MET A 1 221 ? -25.804 7.917 18.998 1.00 93.06 221 MET A O 1
ATOM 1724 N N . GLY A 1 222 ? -24.186 7.506 20.488 1.00 89.31 222 GLY A N 1
ATOM 1725 C CA . GLY A 1 222 ? -25.011 6.683 21.377 1.00 89.31 222 GLY A CA 1
ATOM 1726 C C . GLY A 1 222 ? -25.318 5.287 20.821 1.00 89.31 222 GLY A C 1
ATOM 1727 O O . GLY A 1 222 ? -26.255 4.626 21.277 1.00 89.31 222 GLY A O 1
ATOM 1728 N N . HIS A 1 223 ? -24.555 4.830 19.826 1.00 90.56 223 HIS A N 1
ATOM 1729 C CA . HIS A 1 223 ? -24.656 3.484 19.279 1.00 90.56 223 HIS A CA 1
ATOM 1730 C C . HIS A 1 223 ? -23.838 2.492 20.106 1.00 90.56 223 HIS A C 1
ATOM 1732 O O . HIS A 1 223 ? -22.861 2.841 20.768 1.00 90.56 223 HIS A O 1
ATOM 1738 N N . LYS A 1 224 ? -24.249 1.221 20.069 1.00 85.94 224 LYS A N 1
ATOM 1739 C CA . LYS A 1 224 ? -23.463 0.143 20.670 1.00 85.94 224 LYS A CA 1
ATOM 1740 C C . LYS A 1 224 ? -22.258 -0.140 19.779 1.00 85.94 224 LYS A C 1
ATOM 1742 O O . LYS A 1 224 ? -22.434 -0.413 18.593 1.00 85.94 224 LYS A O 1
ATOM 1747 N N . GLY A 1 225 ? -21.070 -0.048 20.363 1.00 84.25 225 GLY A N 1
ATOM 1748 C CA . GLY A 1 225 ? -19.817 -0.379 19.701 1.00 84.25 225 GLY A CA 1
ATOM 1749 C C . GLY A 1 225 ? -19.548 -1.882 19.641 1.00 84.25 225 GLY A C 1
ATOM 1750 O O . GLY A 1 225 ? -20.419 -2.703 19.940 1.00 84.25 225 GLY A O 1
ATOM 1751 N N . SER A 1 226 ? -18.329 -2.251 19.249 1.00 85.19 226 SER A N 1
ATOM 1752 C CA . SER A 1 226 ? -17.909 -3.655 19.182 1.00 85.19 226 SER A CA 1
ATOM 1753 C C . SER A 1 226 ? -17.739 -4.296 20.564 1.00 85.19 226 SER A C 1
ATOM 1755 O O . SER A 1 226 ? -17.727 -5.528 20.658 1.00 85.19 226 SER A O 1
ATOM 1757 N N . HIS A 1 227 ? -17.557 -3.498 21.618 1.00 87.62 227 HIS A N 1
ATOM 1758 C CA . HIS A 1 227 ? -17.403 -3.972 22.990 1.00 87.62 227 HIS A CA 1
ATOM 1759 C C . HIS A 1 227 ? -18.378 -3.245 23.925 1.00 87.62 227 HIS A C 1
ATOM 1761 O O . HIS A 1 227 ? -18.632 -2.051 23.783 1.00 87.62 227 HIS A O 1
ATOM 1767 N N . ASP A 1 228 ? -18.896 -3.956 24.927 1.00 89.00 228 ASP A N 1
ATOM 1768 C CA . ASP A 1 228 ? -19.724 -3.356 25.974 1.00 89.00 228 ASP A CA 1
ATOM 1769 C C . ASP A 1 228 ? -18.828 -2.596 26.968 1.00 89.00 228 ASP A C 1
ATOM 1771 O O . ASP A 1 228 ? -18.264 -3.177 27.899 1.00 89.00 228 ASP A O 1
ATOM 1775 N N . TRP A 1 229 ? -18.635 -1.296 26.742 1.00 91.56 229 TRP A N 1
ATOM 1776 C CA . TRP A 1 229 ? -17.840 -0.436 27.624 1.00 91.56 229 TRP A CA 1
ATOM 1777 C C . TRP A 1 229 ? -18.581 -0.111 28.921 1.00 91.56 229 TRP A C 1
ATOM 1779 O O . TRP A 1 229 ? -19.757 0.262 28.922 1.00 91.56 229 TRP A O 1
ATOM 1789 N N . THR A 1 230 ? -17.881 -0.205 30.051 1.00 91.81 230 THR A N 1
ATOM 1790 C CA . THR A 1 230 ? -18.403 0.325 31.319 1.00 91.81 230 THR A CA 1
ATOM 1791 C C . THR A 1 230 ? -18.417 1.856 31.300 1.00 91.81 230 THR A C 1
ATOM 1793 O O . THR A 1 230 ? -17.696 2.471 30.522 1.00 91.81 230 THR A O 1
ATOM 1796 N N . LYS A 1 231 ? -19.201 2.504 32.178 1.00 90.25 231 LYS A N 1
ATOM 1797 C CA . LYS A 1 231 ? -19.312 3.979 32.201 1.00 90.25 231 LYS A CA 1
ATOM 1798 C C . LYS A 1 231 ? -17.951 4.688 32.290 1.00 90.25 231 LYS A C 1
ATOM 1800 O O . LYS A 1 231 ? -17.715 5.618 31.534 1.00 90.25 231 LYS A O 1
ATOM 1805 N N . GLY A 1 232 ? -17.050 4.205 33.150 1.00 91.25 232 GLY A N 1
ATOM 1806 C CA . GLY A 1 232 ? -15.708 4.785 33.287 1.00 91.25 232 GLY A CA 1
ATOM 1807 C C . GLY A 1 232 ? -14.804 4.537 32.074 1.00 91.25 232 GLY A C 1
ATOM 1808 O O . GLY A 1 232 ? -14.067 5.429 31.674 1.00 91.25 232 GLY A O 1
ATOM 1809 N N . GLU A 1 233 ? -14.884 3.355 31.453 1.00 92.75 233 GLU A N 1
ATOM 1810 C CA . GLU A 1 233 ? -14.131 3.055 30.223 1.00 92.75 233 GLU A CA 1
ATOM 1811 C C . GLU A 1 233 ? -14.668 3.864 29.026 1.00 92.75 233 GLU A C 1
ATOM 1813 O O . GLU A 1 233 ? -13.894 4.293 28.178 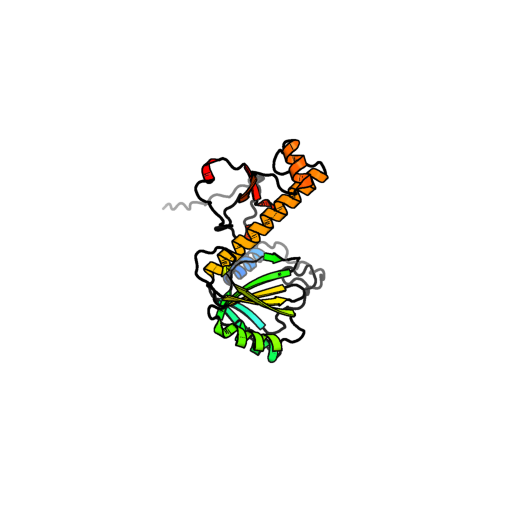1.00 92.75 233 GLU A O 1
ATOM 1818 N N . ALA A 1 234 ? -15.980 4.115 28.969 1.00 91.50 234 ALA A N 1
ATOM 1819 C CA . ALA A 1 234 ? -16.602 4.941 27.937 1.00 91.50 234 ALA A CA 1
ATOM 1820 C C . ALA A 1 234 ? -16.211 6.425 28.066 1.00 91.50 234 ALA A C 1
ATOM 1822 O O . ALA A 1 234 ? -15.953 7.074 27.055 1.00 91.50 234 ALA A O 1
ATOM 1823 N N . GLU A 1 235 ? -16.132 6.956 29.291 1.00 91.75 235 GLU A N 1
ATOM 1824 C CA . GLU A 1 235 ? -15.613 8.307 29.552 1.00 91.75 235 GLU A CA 1
ATOM 1825 C C . GLU A 1 235 ? -14.143 8.431 29.127 1.00 91.75 235 GLU A C 1
ATOM 1827 O O . GLU A 1 235 ? -13.786 9.376 28.426 1.00 91.75 235 GLU A O 1
ATOM 1832 N N . GLU A 1 236 ? -13.309 7.441 29.465 1.00 93.69 236 GLU A N 1
ATOM 1833 C CA . GLU A 1 236 ? -11.906 7.392 29.036 1.00 93.69 236 GLU A CA 1
ATOM 1834 C C . GLU A 1 236 ? -11.777 7.326 27.507 1.00 93.69 236 GLU A C 1
ATOM 1836 O O . GLU A 1 236 ? -10.961 8.039 26.924 1.00 93.69 236 GLU A O 1
ATOM 1841 N N . LEU A 1 237 ? -12.608 6.520 26.839 1.00 92.94 237 LEU A N 1
ATOM 1842 C CA . LEU A 1 237 ? -12.617 6.427 25.381 1.00 92.94 237 LEU A CA 1
ATOM 1843 C C . LEU A 1 237 ? -13.037 7.750 24.725 1.00 92.94 237 LEU A C 1
ATOM 1845 O O . LEU A 1 237 ? -12.463 8.135 23.708 1.00 92.94 237 LEU A O 1
ATOM 1849 N N . MET A 1 238 ? -14.001 8.474 25.297 1.00 92.06 238 MET A N 1
ATOM 1850 C CA . MET A 1 238 ? -14.410 9.781 24.776 1.00 92.06 238 MET A CA 1
ATOM 1851 C C . MET A 1 238 ? -13.320 10.847 24.931 1.00 92.06 238 MET A C 1
ATOM 1853 O O . MET A 1 238 ? -13.146 11.633 24.000 1.00 92.06 238 MET A O 1
ATOM 1857 N N . ASP A 1 239 ? -12.592 10.853 26.051 1.00 92.56 239 ASP A N 1
ATOM 1858 C CA . ASP A 1 239 ? -11.557 11.851 26.355 1.00 92.56 239 ASP A CA 1
ATOM 1859 C C . ASP A 1 239 ? -10.222 11.549 25.648 1.00 92.56 239 ASP A C 1
ATOM 1861 O O . ASP A 1 239 ? -9.683 12.380 24.918 1.00 92.56 239 ASP A O 1
ATOM 1865 N N . ALA A 1 240 ? -9.706 10.326 25.799 1.00 92.12 240 ALA A N 1
ATOM 1866 C CA . ALA A 1 240 ? -8.389 9.932 25.298 1.00 92.12 240 ALA A CA 1
ATOM 1867 C C . ALA A 1 240 ? -8.415 9.261 23.912 1.00 92.12 240 ALA A C 1
ATOM 1869 O O . ALA A 1 240 ? -7.361 9.093 23.294 1.00 92.12 240 ALA A O 1
ATOM 1870 N N . GLY A 1 241 ? -9.584 8.826 23.428 1.00 91.06 241 GLY A N 1
ATOM 1871 C CA . GLY A 1 241 ? -9.723 8.066 22.178 1.00 91.06 241 GLY A CA 1
ATOM 1872 C C . GLY A 1 241 ? -9.251 6.608 22.264 1.00 91.06 241 GLY A C 1
ATOM 1873 O O . GLY A 1 241 ? -9.329 5.880 21.281 1.00 91.06 241 GLY A O 1
ATOM 1874 N N . VAL A 1 242 ? -8.764 6.160 23.426 1.00 92.62 242 VAL A N 1
ATOM 1875 C CA . VAL A 1 242 ? -8.284 4.795 23.684 1.00 92.62 242 VAL A CA 1
ATOM 1876 C C . VAL A 1 242 ? -8.579 4.436 25.138 1.00 92.62 242 VAL A C 1
ATOM 1878 O O . VAL A 1 242 ? -8.400 5.270 26.020 1.00 92.62 242 VAL A O 1
ATOM 1881 N N . VAL A 1 243 ? -8.954 3.183 25.407 1.00 93.19 243 VAL A N 1
ATOM 1882 C CA . VAL A 1 243 ? -9.146 2.689 26.782 1.00 93.19 243 VAL A CA 1
ATOM 1883 C C . VAL A 1 243 ? -7.882 2.008 27.293 1.00 93.19 243 VAL A C 1
ATOM 1885 O O . VAL A 1 243 ? -7.353 1.076 26.673 1.00 93.19 243 VAL A O 1
ATOM 1888 N N . SER A 1 244 ? -7.390 2.432 28.456 1.00 89.44 244 SER A N 1
ATOM 1889 C CA . SER A 1 244 ? -6.201 1.837 29.050 1.00 89.44 244 SER A CA 1
ATOM 1890 C C . SER A 1 244 ? -6.406 0.354 29.383 1.00 89.44 244 SER A C 1
ATOM 1892 O O . SER A 1 244 ? -7.476 -0.113 29.771 1.00 89.44 244 SER A O 1
ATOM 1894 N N . ARG A 1 245 ? -5.333 -0.432 29.217 1.00 89.31 245 ARG A N 1
ATOM 1895 C CA . ARG A 1 245 ? -5.323 -1.904 29.352 1.00 89.31 245 ARG A CA 1
ATOM 1896 C C . ARG A 1 245 ? -6.119 -2.664 28.287 1.00 89.31 245 ARG A C 1
ATOM 1898 O O . ARG A 1 245 ? -6.194 -3.885 28.400 1.00 89.31 245 ARG A O 1
ATOM 1905 N N . TYR A 1 246 ? -6.658 -2.015 27.260 1.00 93.06 246 TYR A N 1
ATOM 1906 C CA . TYR A 1 246 ? -7.188 -2.703 26.083 1.00 93.06 246 TYR A CA 1
ATOM 1907 C C . TYR A 1 246 ? -6.228 -2.563 24.907 1.00 93.06 246 TYR A C 1
ATOM 1909 O O . TYR A 1 246 ? -5.547 -1.553 24.740 1.00 93.06 246 TYR A O 1
ATOM 1917 N N . PHE A 1 247 ? -6.147 -3.608 24.091 1.00 92.19 247 PHE A N 1
ATOM 1918 C CA . PHE A 1 247 ? -5.349 -3.606 22.873 1.00 92.19 247 PHE A CA 1
ATOM 1919 C C . PHE A 1 247 ? -6.119 -4.259 21.731 1.00 92.19 247 PHE A C 1
ATOM 1921 O O . PHE A 1 247 ? -6.857 -5.227 21.933 1.00 92.19 247 PHE A O 1
ATOM 1928 N N . GLY A 1 248 ? -5.929 -3.720 20.528 1.00 92.56 248 GLY A N 1
ATOM 1929 C CA . GLY A 1 248 ? -6.460 -4.296 19.300 1.00 92.56 248 GLY A CA 1
ATOM 1930 C C . GLY A 1 248 ? -5.744 -5.604 18.975 1.00 92.56 248 GLY A C 1
ATOM 1931 O O . GLY A 1 248 ? -4.516 -5.651 18.852 1.00 92.56 248 GLY A O 1
ATOM 1932 N N . THR A 1 249 ? -6.514 -6.675 18.856 1.00 92.38 249 THR A N 1
ATOM 1933 C CA . THR A 1 249 ? -6.067 -7.967 18.330 1.00 92.38 249 THR A CA 1
ATOM 1934 C C . THR A 1 249 ? -6.771 -8.255 17.026 1.00 92.38 249 THR A C 1
ATOM 1936 O O . THR A 1 249 ? -7.895 -7.814 16.830 1.00 92.38 249 THR A O 1
ATOM 1939 N N . ASP A 1 250 ? -6.118 -9.002 16.150 1.00 93.62 250 ASP A N 1
ATOM 1940 C CA . ASP A 1 250 ? -6.670 -9.299 14.833 1.00 93.62 250 ASP A CA 1
ATOM 1941 C C . ASP A 1 250 ? -7.603 -10.512 14.961 1.00 93.62 250 ASP A C 1
ATOM 1943 O O . ASP A 1 250 ? -7.270 -11.486 15.649 1.00 93.62 250 ASP A O 1
ATOM 1947 N N . ILE A 1 251 ? -8.786 -10.443 14.348 1.00 94.00 251 ILE A N 1
ATOM 1948 C CA . ILE A 1 251 ? -9.745 -11.556 14.306 1.00 94.00 251 ILE A CA 1
ATOM 1949 C C . ILE A 1 251 ? -9.200 -12.640 13.375 1.00 94.00 251 ILE A C 1
ATOM 1951 O O . ILE A 1 251 ? -9.081 -13.806 13.762 1.00 94.00 251 ILE A O 1
ATOM 1955 N N . HIS A 1 252 ? -8.820 -12.236 12.162 1.00 94.44 252 HIS A N 1
ATOM 1956 C CA . HIS A 1 252 ? -8.130 -13.068 11.189 1.00 94.44 252 HIS A CA 1
ATOM 1957 C C . HIS A 1 252 ? -6.630 -12.785 11.187 1.00 94.44 252 HIS A C 1
ATOM 1959 O O . HIS A 1 252 ? -6.198 -11.633 11.255 1.00 94.44 252 HIS A O 1
ATOM 1965 N N . ASP A 1 253 ? -5.841 -13.856 11.071 1.00 92.31 253 ASP A N 1
ATOM 1966 C CA . A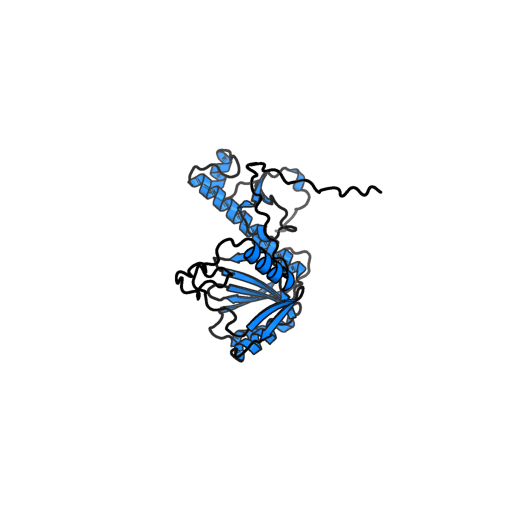SP A 1 253 ? -4.386 -13.765 11.000 1.00 92.31 253 ASP A CA 1
ATOM 1967 C C . ASP A 1 253 ? -3.945 -13.001 9.746 1.00 92.31 253 ASP A C 1
ATOM 1969 O O . ASP A 1 253 ? -4.184 -13.427 8.611 1.00 92.31 253 ASP A O 1
ATOM 1973 N N . ILE A 1 254 ? -3.281 -11.873 9.975 1.00 93.12 254 ILE A N 1
ATOM 1974 C CA . ILE A 1 254 ? -2.848 -10.942 8.938 1.00 93.12 254 ILE A CA 1
ATOM 1975 C C . ILE A 1 254 ? -1.668 -11.513 8.139 1.00 93.12 254 ILE A C 1
ATOM 1977 O O . ILE A 1 254 ? -1.496 -11.175 6.971 1.00 93.12 254 ILE A O 1
ATOM 1981 N N . GLU A 1 255 ? -0.881 -12.431 8.707 1.00 89.12 255 GLU A N 1
ATOM 1982 C CA . GLU A 1 255 ? 0.202 -13.082 7.957 1.00 89.12 255 GLU A CA 1
ATOM 1983 C C . GLU A 1 255 ? -0.354 -13.964 6.829 1.00 89.12 255 GLU A C 1
ATOM 1985 O O . GLU A 1 255 ? 0.205 -14.028 5.728 1.00 89.12 255 GLU A O 1
ATOM 1990 N N . ARG A 1 256 ? -1.504 -14.604 7.087 1.00 91.00 256 ARG A N 1
ATOM 1991 C CA . ARG A 1 256 ? -2.226 -15.432 6.115 1.00 91.00 256 ARG A CA 1
ATOM 1992 C C . ARG A 1 256 ? -3.132 -14.611 5.195 1.00 91.00 256 ARG A C 1
ATOM 1994 O O . ARG A 1 256 ? -3.254 -14.954 4.020 1.00 91.00 256 ARG A O 1
ATOM 2001 N N . TYR A 1 257 ? -3.751 -13.553 5.717 1.00 91.62 257 TYR A N 1
ATOM 2002 C CA . TYR A 1 257 ? -4.672 -12.671 4.995 1.00 91.62 257 TYR A CA 1
ATOM 2003 C C . TYR A 1 257 ? -4.201 -11.211 5.055 1.00 91.62 257 TYR A C 1
ATOM 2005 O O . TYR A 1 257 ? -4.817 -10.382 5.730 1.00 91.62 257 TYR A O 1
ATOM 2013 N N . PRO A 1 258 ? -3.114 -10.858 4.351 1.00 90.75 258 PRO A N 1
ATOM 2014 C CA . PRO A 1 258 ? -2.506 -9.539 4.480 1.00 90.75 258 PRO A CA 1
ATOM 2015 C C . PRO A 1 258 ? -3.367 -8.401 3.917 1.00 90.75 258 PRO A C 1
ATOM 2017 O O . PRO A 1 258 ? -3.176 -7.249 4.293 1.00 90.75 258 PRO A O 1
ATOM 2020 N N . GLN A 1 259 ? -4.353 -8.706 3.071 1.00 89.31 259 GLN A N 1
ATOM 2021 C CA . GLN A 1 259 ? -5.363 -7.747 2.621 1.00 89.31 259 GLN A CA 1
ATOM 2022 C C . GLN A 1 259 ? -6.223 -7.194 3.769 1.00 89.31 259 GLN A C 1
ATOM 2024 O O . GLN A 1 259 ? -6.749 -6.096 3.651 1.00 89.31 259 GLN A O 1
ATOM 2029 N N . LEU A 1 260 ? -6.335 -7.922 4.888 1.00 91.94 260 LEU A N 1
ATOM 2030 C CA . LEU A 1 260 ? -7.063 -7.482 6.082 1.00 91.94 260 LEU A CA 1
ATOM 2031 C C . LEU A 1 260 ? -6.187 -6.659 7.038 1.00 91.94 260 LEU A C 1
ATOM 2033 O O . LEU A 1 260 ? -6.650 -6.271 8.107 1.00 91.94 260 LEU A O 1
ATOM 2037 N N . ALA A 1 261 ? -4.915 -6.410 6.696 1.00 92.31 261 ALA A N 1
ATOM 2038 C CA . ALA A 1 261 ? -4.012 -5.636 7.549 1.00 92.31 261 ALA A CA 1
ATOM 2039 C C . ALA A 1 261 ? -4.481 -4.189 7.731 1.00 92.31 261 ALA A C 1
ATOM 2041 O O . ALA A 1 261 ? -4.162 -3.569 8.736 1.00 92.31 261 ALA A O 1
ATOM 2042 N N . ASP A 1 262 ? -5.189 -3.659 6.739 1.00 92.38 262 ASP A N 1
ATOM 2043 C CA . ASP A 1 262 ? -5.652 -2.275 6.681 1.00 92.38 262 ASP A CA 1
ATOM 2044 C C . ASP A 1 262 ? -7.146 -2.132 7.005 1.00 92.38 262 ASP A C 1
ATOM 2046 O O . ASP A 1 262 ? -7.706 -1.050 6.892 1.00 92.38 262 ASP A O 1
ATOM 2050 N N . ASP A 1 263 ? -7.804 -3.228 7.387 1.00 92.81 263 ASP A N 1
ATOM 2051 C CA . ASP A 1 263 ? -9.236 -3.245 7.665 1.00 92.81 263 ASP A CA 1
ATOM 2052 C C . ASP A 1 263 ? -9.493 -3.030 9.169 1.00 92.81 263 ASP A C 1
ATOM 2054 O O . ASP A 1 263 ? -9.154 -3.910 9.974 1.00 92.81 263 ASP A O 1
ATOM 2058 N N . PRO A 1 264 ? -10.102 -1.901 9.584 1.00 94.00 264 PRO A N 1
ATOM 2059 C CA . PRO A 1 264 ? -10.423 -1.660 10.989 1.00 94.00 264 PRO A CA 1
ATOM 2060 C C . PRO A 1 264 ? -11.465 -2.648 11.532 1.00 94.00 264 PRO A C 1
ATOM 2062 O O . PRO A 1 264 ? -11.482 -2.916 12.731 1.00 94.00 264 PRO A O 1
ATOM 2065 N N . THR A 1 265 ? -12.301 -3.248 10.677 1.00 93.19 265 THR A N 1
ATOM 2066 C CA . THR A 1 265 ? -13.329 -4.216 11.100 1.00 93.19 265 THR A CA 1
ATOM 2067 C C . THR A 1 265 ? -12.750 -5.582 11.471 1.00 93.19 265 THR A C 1
ATOM 2069 O O . THR A 1 265 ? -13.382 -6.355 12.189 1.00 93.19 265 THR A O 1
ATOM 2072 N N . ASN A 1 266 ? -11.512 -5.870 11.054 1.00 95.12 266 ASN A N 1
ATOM 2073 C CA . ASN A 1 266 ? -10.779 -7.071 11.453 1.00 95.12 266 ASN A CA 1
ATOM 2074 C C . ASN A 1 266 ? -10.117 -6.933 12.844 1.00 95.12 266 ASN A C 1
ATOM 2076 O O . ASN A 1 266 ? -9.424 -7.850 13.297 1.00 95.12 266 ASN A O 1
ATOM 2080 N N . VAL A 1 267 ? -10.301 -5.806 13.540 1.00 95.06 267 VAL A N 1
ATOM 2081 C CA . VAL A 1 267 ? -9.729 -5.546 14.868 1.00 95.06 267 VAL A CA 1
ATOM 2082 C C . VAL A 1 267 ? -10.770 -5.796 15.959 1.00 95.06 267 VAL A C 1
ATOM 2084 O O . VAL A 1 267 ? -11.871 -5.263 15.924 1.00 95.06 267 VAL A O 1
ATOM 2087 N N . VAL A 1 268 ? -10.395 -6.564 16.985 1.00 93.75 268 VAL A N 1
ATOM 2088 C CA . VAL A 1 268 ? -11.182 -6.758 18.209 1.00 93.75 268 VAL A CA 1
ATOM 2089 C C . VAL A 1 268 ? -10.389 -6.336 19.441 1.00 93.75 268 VAL A C 1
ATOM 2091 O O . VAL A 1 268 ? -9.230 -6.732 19.627 1.00 93.75 268 VAL A O 1
ATOM 2094 N N . PHE A 1 269 ? -11.019 -5.556 20.316 1.00 94.75 269 PHE A N 1
ATOM 2095 C CA . PHE A 1 269 ? -10.404 -5.097 21.557 1.00 94.75 269 PHE A CA 1
ATOM 2096 C C . PHE A 1 269 ? -10.395 -6.203 22.609 1.00 94.75 269 PHE A C 1
ATOM 2098 O O . PHE A 1 269 ? -11.422 -6.797 22.934 1.00 94.75 269 PHE A O 1
ATOM 2105 N N . ARG A 1 270 ? -9.215 -6.484 23.168 1.00 92.38 270 ARG A N 1
ATOM 2106 C CA . ARG A 1 270 ? -9.050 -7.434 24.274 1.00 92.38 270 ARG A CA 1
ATOM 2107 C C . ARG A 1 270 ? -8.379 -6.768 25.461 1.00 92.38 270 ARG A C 1
ATOM 2109 O O . ARG A 1 270 ? -7.435 -5.996 25.303 1.00 92.38 270 ARG A O 1
ATOM 2116 N N . LYS A 1 271 ? -8.840 -7.123 26.659 1.00 90.56 271 LYS A N 1
ATOM 2117 C CA . LYS A 1 271 ? -8.268 -6.653 27.922 1.00 90.56 271 LYS A CA 1
ATOM 2118 C C . LYS A 1 271 ? -6.948 -7.363 28.217 1.00 90.56 271 LYS A C 1
ATOM 2120 O O . LYS A 1 271 ? -6.831 -8.585 28.103 1.00 90.56 271 LYS A O 1
ATOM 2125 N N . GLU A 1 272 ? -5.944 -6.606 28.633 1.00 85.19 272 GLU A N 1
ATOM 2126 C CA . GLU A 1 272 ? -4.642 -7.116 29.041 1.00 85.19 272 GLU A CA 1
ATOM 2127 C C . GLU A 1 272 ? -4.767 -7.895 30.353 1.00 85.19 272 GLU A C 1
ATOM 2129 O O . GLU A 1 272 ? -4.844 -7.342 31.449 1.00 85.19 272 GLU A O 1
ATOM 2134 N N . THR A 1 273 ? -4.767 -9.224 30.249 1.00 78.88 273 THR A N 1
ATOM 2135 C CA . THR A 1 273 ? -4.546 -10.087 31.413 1.00 78.88 273 THR A CA 1
ATOM 2136 C C . THR A 1 273 ? -3.062 -10.025 31.785 1.00 78.88 273 THR A C 1
ATOM 2138 O O . THR A 1 273 ? -2.199 -10.175 30.918 1.00 78.88 273 THR A O 1
ATOM 2141 N N . SER A 1 274 ? -2.750 -9.839 33.067 1.00 58.97 274 SER A N 1
ATOM 2142 C CA . SER A 1 274 ? -1.416 -9.554 33.637 1.00 58.97 274 SER A CA 1
ATOM 2143 C C . SER A 1 274 ? -0.260 -10.517 33.283 1.00 58.97 274 SER A C 1
ATOM 2145 O O . SER A 1 274 ? 0.879 -10.283 33.688 1.00 58.97 274 SER A O 1
ATOM 2147 N N . ARG A 1 275 ? -0.493 -11.587 32.512 1.00 54.62 275 ARG A N 1
ATOM 2148 C CA . ARG A 1 275 ? 0.490 -12.643 32.214 1.00 54.62 275 ARG A CA 1
ATOM 2149 C C . ARG A 1 275 ? 1.509 -12.314 31.113 1.00 54.62 275 ARG A C 1
ATOM 2151 O O . ARG A 1 275 ? 2.511 -13.016 31.026 1.00 54.62 275 ARG A O 1
ATOM 2158 N N . LYS A 1 276 ? 1.335 -11.259 30.304 1.00 51.91 276 LYS A N 1
ATOM 2159 C CA . LYS A 1 276 ? 2.284 -10.923 29.209 1.00 51.91 276 LYS A CA 1
ATOM 2160 C C . LYS A 1 276 ? 3.394 -9.926 29.573 1.00 51.91 276 LYS A C 1
ATOM 2162 O O . LYS A 1 276 ? 4.307 -9.709 28.780 1.00 51.91 276 LYS A O 1
ATOM 2167 N N . ARG A 1 277 ? 3.402 -9.379 30.793 1.00 50.25 277 ARG A N 1
ATOM 2168 C CA . ARG A 1 277 ? 4.341 -8.314 31.200 1.00 50.25 277 ARG A CA 1
ATOM 2169 C C . ARG A 1 277 ? 5.786 -8.768 31.481 1.00 50.25 277 ARG A C 1
ATOM 2171 O O . ARG A 1 277 ? 6.608 -7.941 31.856 1.00 50.25 277 ARG A O 1
ATOM 2178 N N . ARG A 1 278 ? 6.142 -10.045 31.283 1.00 48.84 278 ARG A N 1
ATOM 2179 C CA . ARG A 1 278 ? 7.519 -10.540 31.512 1.00 48.84 278 ARG A CA 1
ATOM 2180 C C . ARG A 1 278 ? 8.493 -10.351 30.335 1.00 48.84 278 ARG A C 1
ATOM 2182 O O . ARG A 1 278 ? 9.652 -10.711 30.481 1.00 48.84 278 ARG A O 1
ATOM 2189 N N . GLY A 1 279 ? 8.073 -9.766 29.208 1.00 46.09 279 GLY A N 1
ATOM 2190 C CA . GLY A 1 279 ? 8.939 -9.600 28.024 1.00 46.09 279 GLY A CA 1
ATOM 2191 C C . GLY A 1 279 ? 9.384 -8.174 27.671 1.00 46.09 279 GLY A C 1
ATOM 2192 O O . GLY A 1 279 ? 10.174 -8.009 26.748 1.00 46.09 279 GLY A O 1
ATOM 2193 N N . ARG A 1 280 ? 8.887 -7.125 28.342 1.00 49.09 280 ARG A N 1
ATOM 2194 C CA . ARG A 1 280 ? 9.202 -5.725 27.987 1.00 49.09 280 ARG A CA 1
ATOM 2195 C C . ARG A 1 280 ? 9.518 -4.877 29.220 1.00 49.09 280 ARG A C 1
ATOM 2197 O O . ARG A 1 280 ? 8.707 -4.104 29.714 1.00 49.09 280 ARG A O 1
ATOM 2204 N N . THR A 1 281 ? 10.749 -5.020 29.682 1.00 43.56 281 THR A N 1
ATOM 2205 C CA . THR A 1 281 ? 11.472 -4.127 30.604 1.00 43.56 281 THR A CA 1
ATOM 2206 C C . THR A 1 281 ? 12.825 -3.901 29.928 1.00 43.56 281 THR A C 1
ATOM 2208 O O . THR A 1 281 ? 13.450 -4.889 29.575 1.00 43.56 281 THR A O 1
ATOM 2211 N N . ARG A 1 282 ? 13.350 -2.708 29.635 1.00 42.06 282 ARG A N 1
ATOM 2212 C CA . ARG A 1 282 ? 13.186 -1.330 30.128 1.00 42.06 282 ARG A CA 1
ATOM 2213 C C . ARG A 1 282 ? 13.611 -0.370 28.994 1.00 42.06 282 ARG A C 1
ATOM 2215 O O . ARG A 1 282 ? 14.560 -0.688 28.286 1.00 42.06 282 ARG A O 1
ATOM 2222 N N . ARG A 1 283 ? 12.989 0.809 28.855 1.00 35.59 283 ARG A N 1
ATOM 2223 C CA . ARG A 1 283 ? 13.649 1.963 28.203 1.00 35.59 283 ARG A CA 1
ATOM 2224 C C . ARG A 1 283 ? 14.614 2.585 29.228 1.00 35.59 283 ARG A C 1
ATOM 2226 O O . ARG A 1 283 ? 14.164 2.791 30.359 1.00 35.59 283 ARG A O 1
ATOM 2233 N N . PRO A 1 284 ? 15.894 2.845 28.908 1.00 47.97 284 PRO A N 1
ATOM 2234 C CA . PRO A 1 284 ? 16.725 3.694 29.749 1.00 47.97 284 PRO A CA 1
ATOM 2235 C C . PRO A 1 284 ? 16.314 5.162 29.566 1.00 47.97 284 PRO A C 1
ATOM 2237 O O . PRO A 1 284 ? 15.731 5.519 28.541 1.00 47.97 284 PRO A O 1
ATOM 2240 N N . ARG A 1 285 ? 16.538 5.943 30.627 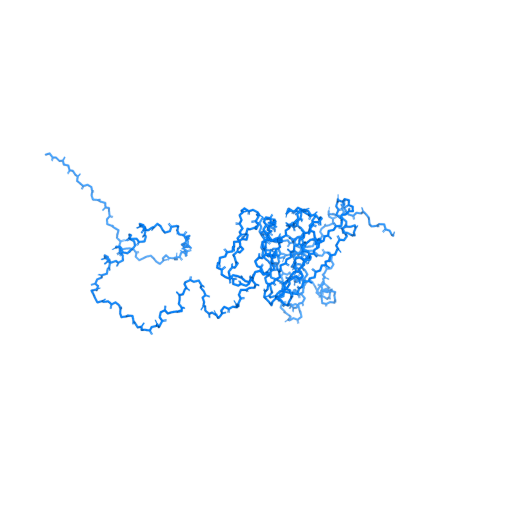1.00 40.53 285 ARG A N 1
ATOM 2241 C CA . ARG A 1 285 ? 16.308 7.391 30.701 1.00 40.53 285 ARG A CA 1
ATOM 2242 C C . ARG A 1 285 ? 17.204 8.154 29.738 1.00 40.53 285 ARG A C 1
ATOM 2244 O O . ARG A 1 285 ? 18.344 7.682 29.539 1.00 40.53 285 ARG A O 1
#

InterPro domains:
  IPR028916 Tox-GHH domain [PF15636] (195-271)
  IPR051216 Teneurin [PTHR11219] (27-281)

Radius of gyration: 28.39 Å; chains: 1; bounding box: 63×82×70 Å